Protein AF-A0A438GVJ3-F1 (afdb_monomer)

Sequence (216 aa):
MEVVDWEEGQYSLSCRFKNVEDGAVWVFTGVYGPFTKEAREGLWEELGAVRGIWEEPWCLGGDFNSTLYQRERSRQGRITSNMRRFAHIIEELGLLDNFSGVIQRRLPRPVSDHFPILLEGGGLRRGPSPFRFENMWLKVEGFLDLIRSWWREIEVRGTASYRLAAKTKELKQKLKVWNREVFGHLEDNKRAALQQVELLGMVWKVNEVCPWKRQS

Nearest PDB structures (foldseek):
  5j3s-assembly1_A  TM=4.505E-01  e=1.102E-01  Homo sapiens
  4gyz-assembly2_B  TM=4.183E-01  e=9.177E-02  Mus musculus
  8viz-assembly1_G  TM=5.684E-01  e=2.783E+00  Homo sapiens
  6i4k-assembly1_G  TM=4.866E-01  e=4.011E+00  Mus musculus
  5xyi-assembly1_H  TM=2.927E-01  e=1.260E+00  Trichomonas vaginalis

Structure (mmCIF, N/CA/C/O backbone):
data_AF-A0A438GVJ3-F1
#
_entry.id   AF-A0A438GVJ3-F1
#
loop_
_atom_site.group_PDB
_atom_site.id
_atom_site.type_symbol
_atom_site.label_atom_id
_atom_site.label_alt_id
_atom_site.label_comp_id
_atom_site.label_asym_id
_atom_site.label_entity_id
_atom_site.label_seq_id
_atom_site.pdbx_PDB_ins_code
_atom_site.Cartn_x
_atom_site.Cartn_y
_atom_site.Cartn_z
_atom_site.occupancy
_atom_site.B_iso_or_equiv
_atom_site.auth_seq_id
_atom_site.auth_comp_id
_atom_site.auth_asym_id
_atom_site.auth_atom_id
_atom_site.pdbx_PDB_model_num
ATOM 1 N N . MET A 1 1 ? -12.554 -7.881 -14.524 1.00 72.19 1 MET A N 1
ATOM 2 C CA . MET A 1 1 ? -11.288 -7.404 -15.120 1.00 72.19 1 MET A CA 1
ATOM 3 C C . MET A 1 1 ? -10.785 -8.482 -16.046 1.00 72.19 1 MET A C 1
ATOM 5 O O . MET A 1 1 ? -10.848 -9.647 -15.674 1.00 72.19 1 MET A O 1
ATOM 9 N N . GLU A 1 2 ? -10.313 -8.090 -17.216 1.00 86.75 2 GLU A N 1
ATOM 10 C CA . GLU A 1 2 ? -9.787 -8.984 -18.246 1.00 86.75 2 GLU A CA 1
ATOM 11 C C . GLU A 1 2 ? -8.349 -8.580 -18.561 1.00 86.75 2 GLU A C 1
ATOM 13 O O . GLU A 1 2 ? -8.043 -7.387 -18.609 1.00 86.75 2 GLU A O 1
ATOM 18 N N . VAL A 1 3 ? -7.469 -9.564 -18.744 1.00 90.12 3 VAL A N 1
ATOM 19 C CA . VAL A 1 3 ? -6.112 -9.322 -19.247 1.00 90.12 3 VAL A CA 1
ATOM 20 C C . VAL A 1 3 ? -6.215 -9.144 -20.754 1.00 90.12 3 VAL A C 1
ATOM 22 O O . VAL A 1 3 ? -6.746 -10.010 -21.444 1.00 90.12 3 VAL A O 1
ATOM 25 N N . VAL A 1 4 ? -5.741 -8.006 -21.244 1.00 92.56 4 VAL A N 1
ATOM 26 C CA . VAL A 1 4 ? -5.731 -7.666 -22.670 1.00 92.56 4 VAL A CA 1
ATOM 27 C C . VAL A 1 4 ? -4.406 -8.064 -23.301 1.00 92.56 4 VAL A C 1
ATOM 29 O O . VAL A 1 4 ? -4.389 -8.512 -24.440 1.00 92.56 4 VAL A O 1
ATOM 32 N N . ASP A 1 5 ? -3.315 -7.879 -22.560 1.00 94.38 5 ASP A N 1
ATOM 33 C CA . ASP A 1 5 ? -1.958 -8.101 -23.040 1.00 94.38 5 ASP A CA 1
ATOM 34 C C . ASP A 1 5 ? -0.999 -8.307 -21.860 1.00 94.38 5 ASP A C 1
ATOM 36 O O . ASP A 1 5 ? -1.328 -7.931 -20.724 1.00 94.38 5 ASP A O 1
ATOM 40 N N . TRP A 1 6 ? 0.172 -8.887 -22.110 1.00 95.06 6 TRP A N 1
ATOM 41 C CA . TRP A 1 6 ? 1.214 -9.045 -21.097 1.00 95.06 6 TRP A CA 1
ATOM 42 C C . TRP A 1 6 ? 2.617 -9.074 -21.706 1.00 95.06 6 TRP A C 1
ATOM 44 O O . TRP A 1 6 ? 2.819 -9.535 -22.821 1.00 95.06 6 TRP A O 1
ATOM 54 N N . GLU A 1 7 ? 3.590 -8.630 -20.918 1.00 95.00 7 GLU A N 1
ATOM 55 C CA . GLU A 1 7 ? 5.012 -8.622 -21.250 1.00 95.00 7 GLU A CA 1
ATOM 56 C C . GLU A 1 7 ? 5.785 -9.298 -20.117 1.00 95.00 7 GLU A C 1
ATOM 58 O O . GLU A 1 7 ? 5.636 -8.943 -18.941 1.00 95.00 7 GLU A O 1
ATOM 63 N N . GLU A 1 8 ? 6.597 -10.289 -20.472 1.00 94.56 8 GLU A N 1
ATOM 64 C CA . GLU A 1 8 ? 7.445 -11.032 -19.544 1.00 94.56 8 GLU A CA 1
ATOM 65 C C . GLU A 1 8 ? 8.902 -10.596 -19.725 1.00 94.56 8 GLU A C 1
ATOM 67 O O . GLU A 1 8 ? 9.508 -10.798 -20.777 1.00 94.56 8 GLU A O 1
ATOM 72 N N . GLY A 1 9 ? 9.456 -9.987 -18.681 1.00 90.44 9 GLY A N 1
ATOM 73 C CA . GLY A 1 9 ? 10.873 -9.684 -18.552 1.00 90.44 9 GLY A CA 1
ATOM 74 C C . GLY A 1 9 ? 11.597 -10.727 -17.702 1.00 90.44 9 GLY A C 1
ATOM 75 O O . GLY A 1 9 ? 10.998 -11.621 -17.105 1.00 90.44 9 GLY A O 1
ATOM 76 N N . GLN A 1 10 ? 12.913 -10.585 -17.589 1.00 92.31 10 GLN A N 1
ATOM 77 C CA . GLN A 1 10 ? 13.722 -11.433 -16.720 1.00 92.31 10 GLN A CA 1
ATOM 78 C C . GLN A 1 10 ? 13.440 -11.161 -15.232 1.00 92.31 10 GLN A C 1
ATOM 80 O O . GLN A 1 10 ? 13.568 -12.070 -14.405 1.00 92.31 10 GLN A O 1
ATOM 85 N N . TYR A 1 11 ? 13.070 -9.925 -14.880 1.00 89.94 11 TYR A N 1
ATOM 86 C CA . TYR A 1 11 ? 12.847 -9.494 -13.493 1.00 89.94 11 TYR A CA 1
ATOM 87 C C . TYR A 1 11 ? 11.440 -8.950 -13.236 1.00 89.94 11 TYR A C 1
ATOM 89 O O . TYR A 1 11 ? 11.115 -8.586 -12.099 1.00 89.94 11 TYR A O 1
ATOM 97 N N . SER A 1 12 ? 10.608 -8.866 -14.270 1.00 92.38 12 SER A N 1
ATOM 98 C CA . SER A 1 12 ? 9.288 -8.257 -14.190 1.00 92.38 12 SER A CA 1
ATOM 99 C C . SER A 1 12 ? 8.252 -9.015 -15.016 1.00 92.38 12 SER A C 1
ATOM 101 O O . SER A 1 12 ? 8.555 -9.578 -16.060 1.00 92.38 12 SER A O 1
ATOM 103 N N . LEU A 1 13 ? 7.007 -9.024 -14.542 1.00 94.12 13 LEU A N 1
ATOM 104 C CA . LEU A 1 13 ? 5.847 -9.462 -15.315 1.00 94.12 13 LEU A CA 1
ATOM 105 C C . LEU A 1 13 ? 4.852 -8.311 -15.347 1.00 94.12 13 LEU A C 1
ATOM 107 O O . LEU A 1 13 ? 4.369 -7.874 -14.297 1.00 94.12 13 LEU A O 1
ATOM 111 N N . SER A 1 14 ? 4.552 -7.824 -16.543 1.00 94.50 14 SER A N 1
ATOM 112 C CA . SER A 1 14 ? 3.655 -6.694 -16.743 1.00 94.50 14 SER A CA 1
ATOM 113 C C . SER A 1 14 ? 2.394 -7.150 -17.449 1.00 94.50 14 SER A C 1
ATOM 115 O O . SER A 1 14 ? 2.461 -7.827 -18.464 1.00 94.50 14 SER A O 1
ATOM 117 N N . CYS A 1 15 ? 1.238 -6.770 -16.922 1.00 95.25 15 CYS A N 1
ATOM 118 C CA . CYS A 1 15 ? -0.058 -7.145 -17.466 1.00 95.25 15 CYS A CA 1
ATOM 119 C C . CYS A 1 15 ? -0.905 -5.892 -17.680 1.00 95.25 15 CYS A C 1
ATOM 121 O O . CYS A 1 15 ? -1.044 -5.055 -16.781 1.00 95.25 15 CYS A O 1
ATOM 123 N N . ARG A 1 16 ? -1.514 -5.793 -18.860 1.00 94.81 16 ARG A N 1
ATOM 124 C CA . ARG A 1 16 ? -2.473 -4.749 -19.216 1.00 94.81 16 ARG A CA 1
ATOM 125 C C . ARG A 1 16 ? -3.883 -5.269 -18.986 1.00 94.81 16 ARG A C 1
ATOM 127 O O . ARG A 1 16 ? -4.292 -6.273 -19.566 1.00 94.81 16 ARG A O 1
ATOM 134 N N . PHE A 1 17 ? -4.639 -4.575 -18.148 1.00 92.44 17 PHE A N 1
ATOM 135 C CA . PHE A 1 17 ? -5.986 -4.964 -17.756 1.00 92.44 17 PHE A CA 1
ATOM 136 C C . PHE A 1 17 ? -7.013 -4.005 -18.319 1.00 92.44 17 PHE A C 1
ATOM 138 O O . PHE A 1 17 ? -6.810 -2.794 -18.306 1.00 92.44 17 PHE A O 1
ATOM 145 N N . LYS A 1 18 ? -8.162 -4.548 -18.711 1.00 93.38 18 LYS A N 1
ATOM 146 C CA . LYS A 1 18 ? -9.375 -3.786 -18.987 1.00 93.38 18 LYS A CA 1
ATOM 147 C C . LYS A 1 18 ? -10.443 -4.134 -17.961 1.00 93.38 18 LYS A C 1
ATOM 149 O O . LYS A 1 18 ? -10.750 -5.303 -17.707 1.00 93.38 18 LYS A O 1
ATOM 154 N N . ASN A 1 19 ? -11.002 -3.118 -17.325 1.00 88.38 19 ASN A N 1
ATOM 155 C CA . ASN A 1 19 ? -12.162 -3.283 -16.471 1.00 88.38 19 ASN A CA 1
ATOM 156 C C . ASN A 1 19 ? -13.411 -3.484 -17.345 1.00 88.38 19 ASN A C 1
ATOM 158 O O . ASN A 1 19 ? -13.617 -2.791 -18.336 1.00 88.38 19 ASN A O 1
ATOM 162 N N . VAL A 1 20 ? -14.219 -4.478 -16.985 1.00 86.06 20 VAL A N 1
ATOM 163 C CA . VAL A 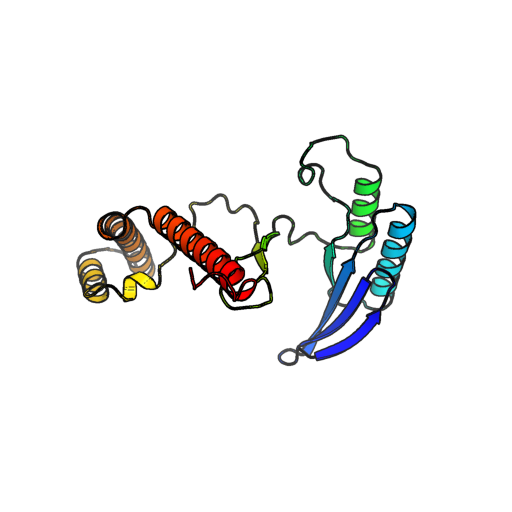1 20 ? -15.399 -4.893 -17.753 1.00 86.06 20 VAL A CA 1
ATOM 164 C C . VAL A 1 20 ? -16.580 -3.954 -17.489 1.00 86.06 20 VAL A C 1
ATOM 166 O O . VAL A 1 20 ? -17.433 -3.794 -18.353 1.00 86.06 20 VAL A O 1
ATOM 169 N N . GLU A 1 21 ? -16.619 -3.308 -16.319 1.00 83.00 21 GLU A N 1
ATOM 170 C CA . GLU A 1 21 ? -17.746 -2.463 -15.904 1.00 83.00 21 GLU A CA 1
ATOM 171 C C . GLU A 1 21 ? -17.697 -1.056 -16.512 1.00 83.00 21 GLU A C 1
ATOM 173 O O . GLU A 1 21 ? -18.711 -0.557 -16.991 1.00 83.00 21 GLU A O 1
ATOM 178 N N . ASP A 1 22 ? -16.525 -0.416 -16.507 1.00 89.56 22 ASP A N 1
ATOM 179 C CA . ASP A 1 22 ? -16.334 0.971 -16.959 1.00 89.56 22 ASP A CA 1
ATOM 180 C C . ASP A 1 22 ? -15.428 1.092 -18.199 1.00 89.56 22 ASP A C 1
ATOM 182 O O . ASP A 1 22 ? -15.259 2.182 -18.745 1.00 89.56 22 ASP A O 1
ATOM 186 N N . GLY A 1 23 ? -14.851 -0.020 -18.669 1.00 89.00 23 GLY A N 1
ATOM 187 C CA . GLY A 1 23 ? -13.940 -0.046 -19.811 1.00 89.00 23 GLY A CA 1
ATOM 188 C C . GLY A 1 23 ? -12.546 0.523 -19.533 1.00 89.00 23 GLY A C 1
ATOM 189 O O . GLY A 1 23 ? -11.750 0.594 -20.472 1.00 89.00 23 GLY A O 1
ATOM 190 N N . ALA A 1 24 ? -12.234 0.922 -18.294 1.00 90.56 24 ALA A N 1
ATOM 191 C CA . ALA A 1 24 ? -10.958 1.538 -17.943 1.00 90.56 24 ALA A CA 1
ATOM 192 C C . ALA A 1 24 ? -9.790 0.567 -18.161 1.00 90.56 24 ALA A C 1
ATOM 194 O O . ALA A 1 24 ? -9.853 -0.597 -17.756 1.00 90.56 24 ALA A O 1
ATOM 195 N N . VAL A 1 25 ? -8.713 1.058 -18.777 1.00 93.00 25 VAL A N 1
ATOM 196 C CA . VAL A 1 25 ? -7.498 0.278 -19.038 1.00 93.00 25 VAL A CA 1
ATOM 197 C C . VAL A 1 25 ? -6.368 0.791 -18.158 1.00 93.00 25 VAL A C 1
ATOM 199 O O . VAL A 1 25 ? -6.178 1.999 -18.025 1.00 93.00 25 VAL A O 1
ATOM 202 N N . TRP A 1 26 ? -5.643 -0.129 -17.535 1.00 93.12 26 TRP A N 1
ATOM 203 C CA . TRP A 1 26 ? -4.514 0.175 -16.663 1.00 93.12 26 TRP A CA 1
ATOM 204 C C . TRP A 1 26 ? -3.501 -0.967 -16.701 1.00 93.12 26 TRP A C 1
ATOM 206 O O . TRP A 1 26 ? -3.830 -2.098 -17.065 1.00 93.12 26 TRP A O 1
ATOM 216 N N . VAL A 1 27 ? -2.262 -0.671 -16.332 1.00 93.75 27 VAL A N 1
ATOM 217 C CA . VAL A 1 27 ? -1.156 -1.631 -16.339 1.00 93.75 27 VAL A CA 1
ATOM 218 C C . VAL A 1 27 ? -0.728 -1.919 -14.906 1.00 93.75 27 VAL A C 1
ATOM 220 O O . VAL A 1 27 ? -0.593 -1.004 -14.090 1.00 93.75 27 VAL A O 1
ATOM 223 N N . PHE A 1 28 ? -0.468 -3.190 -14.611 1.00 93.00 28 PHE A N 1
ATOM 224 C CA . PHE A 1 28 ? 0.239 -3.606 -13.405 1.00 93.00 28 PHE A CA 1
ATOM 225 C C . PHE A 1 28 ? 1.553 -4.279 -13.776 1.00 93.00 28 PHE A C 1
ATOM 227 O O . PHE A 1 28 ? 1.549 -5.194 -14.596 1.00 93.00 28 PHE A O 1
ATOM 234 N N . THR A 1 29 ? 2.641 -3.901 -13.112 1.00 92.94 29 THR A N 1
ATOM 235 C CA . THR A 1 29 ? 3.920 -4.610 -13.214 1.00 92.94 29 THR A CA 1
ATOM 236 C C . THR A 1 29 ? 4.319 -5.179 -11.864 1.00 92.94 29 THR A C 1
ATOM 238 O O . THR A 1 29 ? 4.565 -4.442 -10.905 1.00 92.94 29 THR A O 1
ATOM 241 N N . GLY A 1 30 ? 4.399 -6.508 -11.810 1.00 89.75 30 GLY A N 1
ATOM 242 C CA . GLY A 1 30 ? 4.994 -7.255 -10.713 1.00 89.75 30 GLY A CA 1
ATOM 243 C C . GLY A 1 30 ? 6.512 -7.300 -10.866 1.00 89.75 30 GLY A C 1
ATOM 244 O O . GLY A 1 30 ? 6.999 -7.764 -11.892 1.00 89.75 30 GLY A O 1
ATOM 245 N N . VAL A 1 31 ? 7.256 -6.843 -9.860 1.00 91.06 31 VAL A N 1
ATOM 246 C CA . VAL A 1 31 ? 8.727 -6.788 -9.881 1.00 91.06 31 VAL A CA 1
ATOM 247 C C . VAL A 1 31 ? 9.337 -7.779 -8.891 1.00 91.06 31 VAL A C 1
ATOM 249 O O . VAL A 1 31 ? 8.938 -7.840 -7.724 1.00 91.06 31 VAL A O 1
ATOM 252 N N . TYR A 1 32 ? 10.359 -8.506 -9.342 1.00 86.56 32 TYR A N 1
ATOM 253 C CA . TYR A 1 32 ? 11.264 -9.283 -8.501 1.00 86.56 32 TYR A CA 1
ATOM 254 C C . TYR A 1 32 ? 12.711 -8.835 -8.740 1.00 86.56 32 TYR A C 1
ATOM 256 O O . TYR A 1 32 ? 13.454 -9.363 -9.567 1.00 86.56 32 TYR A O 1
ATOM 264 N N . GLY A 1 33 ? 13.096 -7.793 -8.016 1.00 85.81 33 GLY A N 1
ATOM 265 C CA . GLY A 1 33 ? 14.348 -7.082 -8.172 1.00 85.81 33 GLY A CA 1
ATOM 266 C C . GLY A 1 33 ? 15.560 -7.922 -7.773 1.00 85.81 33 GLY A C 1
ATOM 267 O O . GLY A 1 33 ? 15.568 -8.537 -6.706 1.00 85.81 33 GLY A O 1
ATOM 268 N N . PRO A 1 34 ? 16.627 -7.936 -8.585 1.00 82.19 34 PRO A N 1
ATOM 269 C CA . PRO A 1 34 ? 17.817 -8.721 -8.293 1.00 82.19 34 PRO A CA 1
ATOM 270 C C . PRO A 1 34 ? 18.712 -8.064 -7.229 1.00 82.19 34 PRO A C 1
ATOM 272 O O . PRO A 1 34 ? 18.733 -6.847 -7.030 1.00 82.19 34 PRO A O 1
ATOM 275 N N . PHE A 1 35 ? 19.516 -8.878 -6.542 1.00 77.00 35 PHE A N 1
ATOM 276 C CA . PHE A 1 35 ? 20.373 -8.403 -5.448 1.00 77.00 35 PHE A CA 1
ATOM 277 C C . PHE A 1 35 ? 21.593 -7.599 -5.930 1.00 77.00 35 PHE A C 1
ATOM 279 O O . PHE A 1 35 ? 22.033 -6.659 -5.255 1.00 77.00 35 PHE A O 1
ATOM 286 N N . THR A 1 36 ? 22.155 -7.934 -7.093 1.00 79.50 36 THR A N 1
ATOM 287 C CA . THR A 1 36 ? 23.355 -7.274 -7.633 1.00 79.50 36 THR A CA 1
ATOM 288 C C . THR A 1 36 ? 23.006 -5.961 -8.328 1.00 79.50 36 THR A C 1
ATOM 290 O O . THR A 1 36 ? 21.871 -5.743 -8.751 1.00 79.50 36 THR A O 1
ATOM 293 N N . LYS A 1 37 ? 23.969 -5.037 -8.392 1.00 78.75 37 LYS A N 1
ATOM 294 C CA . LYS A 1 37 ? 23.750 -3.722 -9.009 1.00 78.75 37 LYS A CA 1
ATOM 295 C C . LYS A 1 37 ? 23.622 -3.860 -10.525 1.00 78.75 37 LYS A C 1
ATOM 297 O O . LYS A 1 37 ? 22.768 -3.224 -11.123 1.00 78.75 37 LYS A O 1
ATOM 302 N N . GLU A 1 38 ? 24.459 -4.702 -11.112 1.00 83.19 38 GLU A N 1
ATOM 303 C CA . GLU A 1 38 ? 24.560 -4.923 -12.551 1.00 83.19 38 GLU A CA 1
ATOM 304 C C . GLU A 1 38 ? 23.253 -5.508 -13.096 1.00 83.19 38 GLU A C 1
ATOM 306 O O . GLU A 1 38 ? 22.717 -5.007 -14.074 1.00 83.19 38 GLU A O 1
ATOM 311 N N . ALA A 1 39 ? 22.679 -6.496 -12.402 1.00 83.38 39 ALA A N 1
ATOM 312 C CA . ALA A 1 39 ? 21.389 -7.072 -12.776 1.00 83.38 39 ALA A CA 1
ATOM 313 C C . ALA A 1 39 ? 20.222 -6.086 -12.588 1.00 83.38 39 ALA A C 1
ATOM 315 O O . ALA A 1 39 ? 19.239 -6.150 -13.320 1.00 83.38 39 ALA A O 1
ATOM 316 N N . ARG A 1 40 ? 20.323 -5.155 -11.626 1.00 87.81 40 ARG A N 1
ATOM 317 C CA . ARG A 1 40 ? 19.287 -4.136 -11.390 1.00 87.81 40 ARG A CA 1
ATOM 318 C C . ARG A 1 40 ? 19.166 -3.134 -12.529 1.00 87.81 40 ARG A C 1
ATOM 320 O O . ARG A 1 40 ? 18.064 -2.663 -12.761 1.00 87.81 40 ARG A O 1
ATOM 327 N N . GLU A 1 41 ? 20.250 -2.827 -13.240 1.00 89.81 41 GLU A N 1
ATOM 328 C CA . GLU A 1 41 ? 20.140 -1.977 -14.433 1.00 89.81 41 GLU A CA 1
ATOM 329 C C . GLU A 1 41 ? 19.284 -2.653 -15.516 1.00 89.81 41 GLU A C 1
ATOM 331 O O . GLU A 1 41 ? 18.455 -1.979 -16.114 1.00 89.81 41 GLU A O 1
ATOM 336 N N . GLY A 1 42 ? 19.364 -3.984 -15.658 1.00 89.75 42 GLY A N 1
ATOM 337 C CA . GLY A 1 42 ? 18.465 -4.741 -16.539 1.00 89.75 42 GLY A CA 1
ATOM 338 C C . GLY A 1 42 ? 16.989 -4.618 -16.142 1.00 89.75 42 GLY A C 1
ATOM 339 O O . GLY A 1 42 ? 16.142 -4.389 -16.997 1.00 89.75 42 GLY A O 1
ATOM 340 N N . LEU A 1 43 ? 16.669 -4.664 -14.841 1.00 91.06 43 LEU A N 1
ATOM 341 C CA . LEU A 1 43 ? 15.307 -4.376 -14.367 1.00 91.06 43 LEU A CA 1
ATOM 342 C C . LEU A 1 43 ? 14.857 -2.954 -14.753 1.00 91.06 43 LEU A C 1
ATOM 344 O O . LEU A 1 43 ? 13.708 -2.758 -15.136 1.00 91.06 43 LEU A O 1
ATOM 348 N N . TRP A 1 44 ? 15.724 -1.947 -14.632 1.00 91.56 44 TRP A N 1
ATOM 349 C CA . TRP A 1 44 ? 15.359 -0.568 -14.981 1.00 91.56 44 TRP A CA 1
ATOM 350 C C . TRP A 1 44 ? 15.103 -0.394 -16.477 1.00 91.56 44 TRP A C 1
ATOM 352 O O . TRP A 1 44 ? 14.163 0.307 -16.847 1.00 91.56 44 TRP A O 1
ATOM 362 N N . GLU A 1 45 ? 15.886 -1.066 -17.318 1.00 92.25 45 GLU A N 1
ATOM 363 C CA . GLU A 1 45 ? 15.666 -1.116 -18.765 1.00 92.25 45 GLU A CA 1
ATOM 364 C C . GLU A 1 45 ? 14.328 -1.789 -19.110 1.00 92.25 45 GLU A C 1
ATOM 366 O O . GLU A 1 45 ? 13.572 -1.242 -19.912 1.00 92.25 45 GLU A O 1
ATOM 371 N N . GLU A 1 46 ? 13.981 -2.905 -18.454 1.00 93.25 46 GLU A N 1
ATOM 372 C CA . GLU A 1 46 ? 12.674 -3.567 -18.616 1.00 93.25 46 GLU A CA 1
ATOM 373 C C . GLU A 1 46 ? 11.511 -2.630 -18.267 1.00 93.25 46 GLU A C 1
ATOM 375 O O . GLU A 1 46 ? 10.559 -2.498 -19.037 1.00 93.25 46 GLU A O 1
ATOM 380 N N . LEU A 1 47 ? 11.591 -1.934 -17.129 1.00 92.81 47 LEU A N 1
ATOM 381 C CA . LEU A 1 47 ? 10.552 -0.987 -16.716 1.00 92.81 47 LEU A CA 1
ATOM 382 C C . LEU A 1 47 ? 10.432 0.191 -17.694 1.00 92.81 47 LEU A C 1
ATOM 384 O O . LEU A 1 47 ? 9.320 0.614 -18.015 1.00 92.81 47 LEU A O 1
ATOM 388 N N . GLY A 1 48 ? 11.558 0.702 -18.197 1.00 92.06 48 GLY A N 1
ATOM 389 C CA . GLY A 1 48 ? 11.573 1.732 -19.235 1.00 92.06 48 GLY A CA 1
ATOM 390 C C . GLY A 1 48 ? 10.921 1.261 -20.535 1.00 92.06 48 GLY A C 1
ATOM 391 O O . GLY A 1 48 ? 10.126 1.997 -21.121 1.00 92.06 48 GLY A O 1
ATOM 392 N N . ALA A 1 49 ? 11.189 0.020 -20.952 1.00 93.38 49 ALA A N 1
ATOM 393 C CA . ALA A 1 49 ? 10.570 -0.579 -22.129 1.00 93.38 49 ALA A CA 1
ATOM 394 C C . ALA A 1 49 ? 9.049 -0.695 -21.968 1.00 93.38 49 ALA A C 1
ATOM 396 O O . ALA A 1 49 ? 8.313 -0.217 -22.827 1.00 93.38 49 ALA A O 1
ATOM 397 N N . VAL A 1 50 ? 8.566 -1.225 -20.837 1.00 92.50 50 VAL A N 1
ATOM 398 C CA . VAL A 1 50 ? 7.124 -1.326 -20.539 1.00 92.50 50 VAL A CA 1
ATOM 399 C C . VAL A 1 50 ? 6.455 0.048 -20.579 1.00 92.50 50 VAL A C 1
ATOM 401 O O . VAL A 1 50 ? 5.388 0.195 -21.176 1.00 92.50 50 VAL A O 1
ATOM 404 N N . ARG A 1 51 ? 7.097 1.077 -20.009 1.00 91.31 51 ARG A N 1
ATOM 405 C CA . ARG A 1 51 ? 6.575 2.450 -20.064 1.00 91.31 51 ARG A CA 1
ATOM 406 C C . ARG A 1 51 ? 6.528 3.012 -21.486 1.00 91.31 51 ARG A C 1
ATOM 408 O O . ARG A 1 51 ? 5.653 3.820 -21.778 1.00 91.31 51 ARG A O 1
ATOM 415 N N . GLY A 1 52 ? 7.454 2.602 -22.350 1.00 90.69 52 GLY A N 1
ATOM 416 C CA . GLY A 1 52 ? 7.456 2.956 -23.769 1.00 90.69 52 GLY A CA 1
ATOM 417 C C . GLY A 1 52 ? 6.405 2.211 -24.600 1.00 90.69 52 GLY A C 1
ATOM 418 O O . GLY A 1 52 ? 5.983 2.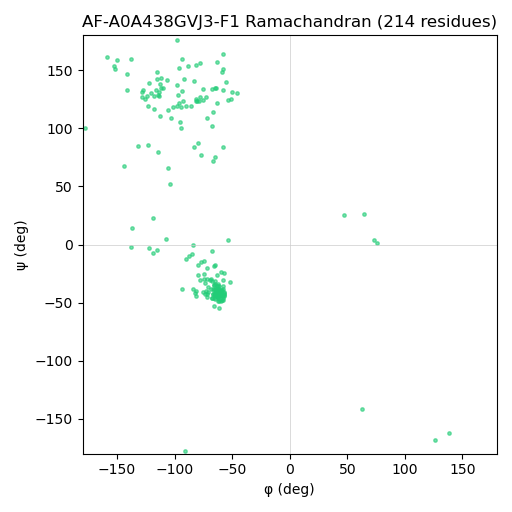729 -25.630 1.00 90.69 52 GLY A O 1
ATOM 419 N N . ILE A 1 53 ? 5.975 1.021 -24.167 1.00 92.50 53 ILE A N 1
ATOM 420 C CA . ILE A 1 53 ? 4.954 0.210 -24.853 1.00 92.50 53 ILE A CA 1
ATOM 421 C C . ILE A 1 53 ? 3.539 0.680 -24.482 1.00 92.50 53 ILE A C 1
ATOM 423 O O . ILE A 1 53 ? 2.668 0.761 -25.352 1.00 92.50 53 ILE A O 1
ATOM 427 N N . TRP A 1 54 ? 3.298 0.995 -23.205 1.00 93.25 54 TRP A N 1
ATOM 428 C CA . TRP A 1 54 ? 1.971 1.349 -22.695 1.00 93.25 54 TRP A CA 1
ATOM 429 C C . TRP A 1 54 ? 1.958 2.702 -21.977 1.00 93.25 54 TRP A C 1
ATOM 431 O O . TRP A 1 54 ? 2.673 2.937 -20.997 1.00 93.25 54 TRP A O 1
ATOM 441 N N . GLU A 1 55 ? 1.072 3.589 -22.433 1.00 89.94 55 GLU A N 1
ATOM 442 C CA . GLU A 1 55 ? 0.922 4.946 -21.896 1.00 89.94 55 GLU A CA 1
ATOM 443 C C . GLU A 1 55 ? -0.102 5.038 -20.751 1.00 89.94 55 GLU A C 1
ATOM 445 O O . GLU A 1 55 ? -0.121 6.038 -20.025 1.00 89.94 55 GLU A O 1
ATOM 450 N N . GLU A 1 56 ? -0.913 3.995 -20.545 1.00 91.81 56 GLU A N 1
ATOM 451 C CA . GLU A 1 56 ? -1.992 3.922 -19.554 1.00 91.81 56 GLU A CA 1
ATOM 452 C C . GLU A 1 56 ? -1.538 4.150 -18.101 1.00 91.81 56 GLU A C 1
ATOM 454 O O . GLU A 1 56 ? -0.347 4.039 -17.786 1.00 91.81 56 GLU A O 1
ATOM 459 N N . PRO A 1 57 ? -2.485 4.434 -17.175 1.00 91.00 57 PRO A N 1
ATOM 460 C CA . PRO A 1 57 ? -2.195 4.459 -15.747 1.00 91.00 57 PRO A CA 1
ATOM 461 C C . PRO A 1 57 ? -1.481 3.182 -15.305 1.00 91.00 57 PRO A C 1
ATOM 463 O O . PRO A 1 57 ? -1.974 2.073 -15.523 1.00 91.00 57 PRO A O 1
ATOM 466 N N . TRP A 1 58 ? -0.324 3.352 -14.670 1.00 90.19 58 TRP A N 1
ATOM 467 C CA . TRP A 1 58 ? 0.592 2.261 -14.372 1.00 90.19 58 TRP A CA 1
ATOM 468 C C . TRP A 1 58 ? 0.839 2.135 -12.873 1.00 90.19 58 TRP A C 1
ATOM 470 O O . TRP A 1 58 ? 1.142 3.110 -12.184 1.00 90.19 58 TRP A O 1
ATOM 480 N N . CYS A 1 59 ? 0.697 0.916 -12.362 1.00 89.69 59 CYS A N 1
ATOM 481 C CA . CYS A 1 59 ? 1.004 0.567 -10.986 1.00 89.69 59 CYS A CA 1
ATOM 482 C C . CYS A 1 59 ? 2.129 -0.467 -10.961 1.00 89.69 59 CYS A C 1
ATOM 484 O O . CYS A 1 59 ? 2.025 -1.514 -11.597 1.00 89.69 59 CYS A O 1
ATOM 486 N N . LEU A 1 60 ? 3.184 -0.198 -10.191 1.00 87.19 60 LEU A N 1
ATOM 487 C CA . LEU A 1 60 ? 4.236 -1.173 -9.930 1.00 87.19 60 LEU A CA 1
ATOM 488 C C . LEU A 1 60 ? 4.127 -1.690 -8.499 1.00 87.19 60 LEU A C 1
ATOM 490 O O . LEU A 1 60 ? 3.870 -0.925 -7.567 1.00 87.19 60 LEU A O 1
ATOM 494 N N . GLY A 1 61 ? 4.374 -2.981 -8.319 1.00 85.25 61 GLY A N 1
ATOM 495 C CA . GLY A 1 61 ? 4.419 -3.610 -7.006 1.00 85.25 61 GLY A CA 1
ATOM 496 C C . GLY A 1 61 ? 5.334 -4.825 -6.999 1.00 85.25 61 GLY A C 1
ATOM 497 O O . GLY A 1 61 ? 5.546 -5.460 -8.025 1.00 85.25 61 GLY A O 1
ATOM 498 N N . GLY A 1 62 ? 5.883 -5.162 -5.836 1.00 83.94 62 GLY A N 1
ATOM 499 C CA . GLY A 1 62 ? 6.788 -6.298 -5.684 1.00 83.94 62 GLY A CA 1
ATOM 500 C C . GLY A 1 62 ? 7.969 -5.981 -4.780 1.00 83.94 62 GLY A C 1
ATOM 501 O O . GLY A 1 62 ? 7.932 -5.021 -4.007 1.00 83.94 62 GLY A O 1
ATOM 502 N N . ASP A 1 63 ? 9.009 -6.801 -4.871 1.00 82.19 63 ASP A N 1
ATOM 503 C CA . ASP A 1 63 ? 10.245 -6.619 -4.115 1.00 8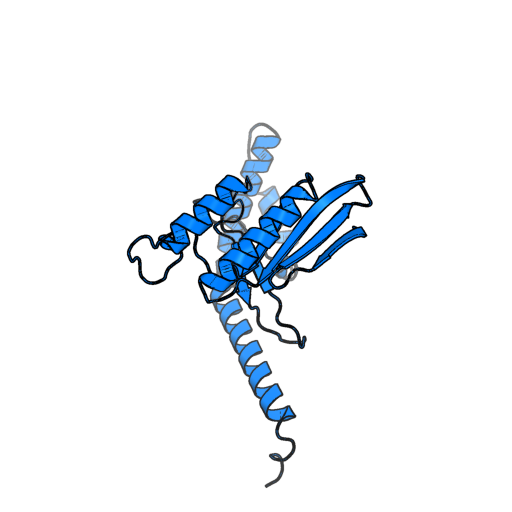2.19 63 ASP A CA 1
ATOM 504 C C . ASP A 1 63 ? 11.315 -6.047 -5.039 1.00 82.19 63 ASP A C 1
ATOM 506 O O . ASP A 1 63 ? 11.806 -6.741 -5.913 1.00 82.19 63 ASP A O 1
ATOM 510 N N . PHE A 1 64 ? 11.692 -4.784 -4.862 1.00 82.69 64 PHE A N 1
ATOM 511 C CA . PHE A 1 64 ? 12.714 -4.135 -5.691 1.00 82.69 64 PHE A CA 1
ATOM 512 C C . PHE A 1 64 ? 14.146 -4.399 -5.205 1.00 82.69 64 PHE A C 1
ATOM 514 O O . PHE A 1 64 ? 15.104 -3.958 -5.851 1.00 82.69 64 PHE A O 1
ATOM 521 N N . ASN A 1 65 ? 14.319 -5.021 -4.029 1.00 81.56 65 ASN A N 1
ATOM 522 C CA . ASN A 1 65 ? 15.604 -5.118 -3.324 1.00 81.56 65 ASN A CA 1
ATOM 523 C C . ASN A 1 65 ? 16.364 -3.773 -3.224 1.00 81.56 65 ASN A C 1
ATOM 525 O O . ASN A 1 65 ? 17.592 -3.712 -3.104 1.00 81.56 65 ASN A O 1
ATOM 529 N N . SER A 1 66 ? 15.619 -2.665 -3.275 1.00 77.00 66 SER A N 1
ATOM 530 C CA . SER A 1 66 ? 16.111 -1.289 -3.259 1.00 77.00 66 SER A CA 1
ATOM 531 C C . SER A 1 66 ? 15.182 -0.428 -2.415 1.00 77.00 66 SER A C 1
ATOM 533 O O . SER A 1 66 ? 13.968 -0.490 -2.551 1.00 77.00 66 SER A O 1
ATOM 535 N N . THR A 1 67 ? 15.760 0.377 -1.529 1.00 74.94 67 THR A N 1
ATOM 536 C CA . THR A 1 67 ? 15.019 1.293 -0.649 1.00 74.94 67 THR A CA 1
ATOM 537 C C . THR A 1 67 ? 15.027 2.698 -1.243 1.00 74.94 67 THR A C 1
ATOM 539 O O . THR A 1 67 ? 16.095 3.148 -1.671 1.00 74.94 67 THR A O 1
ATOM 542 N N . LEU A 1 68 ? 13.901 3.409 -1.218 1.00 70.00 68 LEU A N 1
ATOM 543 C CA . LEU A 1 68 ? 13.815 4.819 -1.628 1.00 70.00 68 LEU A CA 1
ATOM 544 C C . LEU A 1 68 ? 14.264 5.746 -0.506 1.00 70.00 68 LEU A C 1
ATOM 546 O O . LEU A 1 68 ? 14.991 6.716 -0.734 1.00 70.00 68 LEU A O 1
ATOM 550 N N . TYR A 1 69 ? 13.889 5.428 0.732 1.00 66.19 69 TYR A N 1
ATOM 551 C CA . TYR A 1 69 ? 14.113 6.323 1.858 1.00 66.19 69 TYR A CA 1
ATOM 552 C C . TYR A 1 69 ? 15.085 5.737 2.874 1.00 66.19 69 TYR A C 1
ATOM 554 O O . TYR A 1 69 ? 15.051 4.562 3.225 1.00 66.19 69 TYR A O 1
ATOM 562 N N . GLN A 1 70 ? 15.926 6.597 3.450 1.00 59.62 70 GLN A N 1
ATOM 563 C CA . GLN A 1 70 ? 16.868 6.195 4.502 1.00 59.62 70 GLN A CA 1
ATOM 564 C C . GLN A 1 70 ? 16.151 5.578 5.715 1.00 59.62 70 GLN A C 1
ATOM 566 O O . GLN A 1 70 ? 16.693 4.687 6.365 1.00 59.62 70 GLN A O 1
ATOM 571 N N . ARG A 1 71 ? 14.915 6.026 5.983 1.00 60.31 71 ARG A N 1
ATOM 572 C CA . ARG A 1 71 ? 14.048 5.540 7.068 1.00 60.31 71 ARG A CA 1
ATOM 573 C C . ARG A 1 71 ? 13.594 4.085 6.910 1.00 60.31 71 ARG A C 1
ATOM 575 O O . ARG A 1 71 ? 13.170 3.498 7.895 1.00 60.31 71 ARG A O 1
ATOM 582 N N . GLU A 1 72 ? 13.680 3.513 5.709 1.00 61.94 72 GLU A N 1
ATOM 583 C CA . GLU A 1 72 ? 13.299 2.116 5.440 1.00 61.94 72 GLU A CA 1
ATOM 584 C C . GLU A 1 72 ? 14.363 1.126 5.928 1.00 61.94 72 GLU A C 1
ATOM 586 O O . GLU A 1 72 ? 14.101 -0.066 6.063 1.00 61.94 72 GLU A O 1
ATOM 591 N N . ARG A 1 73 ? 15.578 1.604 6.229 1.00 61.00 73 ARG A N 1
ATOM 592 C CA . ARG A 1 73 ? 16.677 0.758 6.700 1.00 61.00 73 ARG A CA 1
ATOM 593 C C . ARG A 1 73 ? 16.713 0.726 8.226 1.00 61.00 73 ARG A C 1
ATOM 595 O O . ARG A 1 73 ? 16.756 1.767 8.876 1.00 61.00 73 ARG A O 1
ATOM 602 N N . SER A 1 74 ? 16.825 -0.474 8.802 1.00 56.81 74 SER A N 1
ATOM 603 C CA . SER A 1 74 ? 16.912 -0.696 10.260 1.00 56.81 74 SER A CA 1
ATOM 604 C C . SER A 1 74 ? 18.114 -0.005 10.915 1.00 56.81 74 SER A C 1
ATOM 606 O O . SER A 1 74 ? 18.103 0.278 12.108 1.00 56.81 74 SER A O 1
ATOM 608 N N . ARG A 1 75 ? 19.163 0.277 10.133 1.00 56.94 75 ARG A N 1
ATOM 609 C CA . ARG A 1 75 ? 20.296 1.119 10.526 1.00 56.94 75 ARG A CA 1
ATOM 610 C C . ARG A 1 75 ? 20.228 2.380 9.676 1.00 56.94 75 ARG A C 1
ATOM 612 O O . ARG A 1 75 ? 20.459 2.296 8.469 1.00 56.94 75 ARG A O 1
ATOM 619 N N . GLN A 1 76 ? 19.912 3.522 10.286 1.00 56.31 76 GLN A N 1
ATOM 620 C CA . GLN A 1 76 ? 19.891 4.835 9.629 1.00 56.31 76 GLN A CA 1
ATOM 621 C C . GLN A 1 76 ? 21.320 5.253 9.213 1.00 56.31 76 GLN A C 1
ATOM 623 O O . GLN A 1 76 ? 21.955 6.096 9.835 1.00 56.31 76 GLN A O 1
ATOM 628 N N . GLY A 1 77 ? 21.867 4.600 8.184 1.00 61.06 77 GLY A N 1
ATOM 629 C CA . GLY A 1 77 ? 23.189 4.861 7.603 1.00 61.06 77 GLY A CA 1
ATOM 630 C C . GLY A 1 77 ? 23.138 5.878 6.458 1.00 61.06 77 GLY A C 1
ATOM 631 O O . GLY A 1 77 ? 22.072 6.389 6.140 1.00 61.06 77 GLY A O 1
ATOM 632 N N . ARG A 1 78 ? 24.276 6.175 5.812 1.00 68.12 78 ARG A N 1
ATOM 633 C CA . ARG A 1 78 ? 24.356 7.155 4.703 1.00 68.12 78 ARG A CA 1
ATOM 634 C C . ARG A 1 78 ? 23.438 6.792 3.526 1.00 68.12 78 ARG A C 1
ATOM 636 O O . ARG A 1 78 ? 23.271 5.616 3.199 1.00 68.12 78 ARG A O 1
ATOM 643 N N . ILE A 1 79 ? 22.933 7.824 2.842 1.00 69.88 79 ILE A N 1
ATOM 644 C CA . ILE A 1 79 ? 22.295 7.705 1.522 1.00 69.88 79 ILE A CA 1
ATOM 645 C C . ILE A 1 79 ? 23.265 6.987 0.578 1.00 69.88 79 ILE A C 1
ATOM 647 O O . ILE A 1 79 ? 24.409 7.419 0.411 1.00 69.88 79 ILE A O 1
ATOM 651 N N . THR A 1 80 ? 22.811 5.886 -0.018 1.00 75.38 80 THR A N 1
ATOM 652 C CA . THR A 1 80 ? 23.624 5.066 -0.927 1.00 75.38 80 THR A CA 1
ATOM 653 C C . THR A 1 80 ? 23.418 5.486 -2.381 1.00 75.38 80 THR A C 1
ATOM 655 O O . THR A 1 80 ? 22.404 6.094 -2.725 1.00 75.38 80 THR A O 1
ATOM 658 N N . SER A 1 81 ? 24.367 5.145 -3.256 1.00 78.81 81 SER A N 1
ATOM 659 C CA . SER A 1 81 ? 24.220 5.339 -4.705 1.00 78.81 81 SER A CA 1
ATOM 660 C C . SER A 1 81 ? 22.994 4.612 -5.264 1.00 78.81 81 SER A C 1
ATOM 662 O O . SER A 1 81 ? 22.313 5.165 -6.118 1.00 78.81 81 SER A O 1
ATOM 664 N N . ASN A 1 82 ? 22.665 3.430 -4.728 1.00 77.75 82 ASN A N 1
ATOM 665 C CA . ASN A 1 82 ? 21.471 2.686 -5.120 1.00 77.75 82 ASN A CA 1
ATOM 666 C C . ASN A 1 82 ? 20.178 3.463 -4.843 1.00 77.75 82 ASN A C 1
ATOM 668 O O . ASN A 1 82 ? 19.314 3.537 -5.701 1.00 77.75 82 ASN A O 1
ATOM 672 N N . MET A 1 83 ? 20.066 4.086 -3.667 1.00 79.12 83 MET A N 1
ATOM 673 C CA . MET A 1 83 ? 18.878 4.875 -3.315 1.00 79.12 83 MET A CA 1
ATOM 674 C C . MET A 1 83 ? 18.685 6.055 -4.272 1.00 79.12 83 MET A C 1
ATOM 676 O O . MET A 1 83 ? 17.566 6.337 -4.679 1.00 79.12 83 MET A O 1
ATOM 680 N N . ARG A 1 84 ? 19.779 6.730 -4.659 1.00 80.25 84 ARG A N 1
ATOM 681 C CA . ARG A 1 84 ? 19.720 7.832 -5.633 1.00 80.25 84 ARG A CA 1
ATOM 682 C C . ARG A 1 84 ? 19.332 7.342 -7.020 1.00 80.25 84 ARG A C 1
ATOM 684 O O . ARG A 1 84 ? 18.524 7.989 -7.670 1.00 80.25 84 ARG A O 1
ATOM 691 N N . ARG A 1 85 ? 19.899 6.213 -7.460 1.00 84.06 85 ARG A N 1
ATOM 692 C CA . ARG A 1 85 ? 19.553 5.610 -8.750 1.00 84.06 85 ARG A CA 1
ATOM 693 C C . ARG A 1 85 ? 18.082 5.214 -8.772 1.00 84.06 85 ARG A C 1
ATOM 695 O O . ARG A 1 85 ? 17.393 5.581 -9.706 1.00 84.06 85 ARG A O 1
ATOM 702 N N . PHE A 1 86 ? 17.594 4.565 -7.718 1.00 83.38 86 PHE A N 1
ATOM 703 C CA . PHE A 1 86 ? 16.193 4.172 -7.631 1.00 83.38 86 PHE A CA 1
ATOM 704 C C . PHE A 1 86 ? 15.254 5.386 -7.605 1.00 83.38 86 PHE A C 1
ATOM 706 O O . PHE A 1 86 ? 14.293 5.417 -8.360 1.00 83.38 86 PHE A O 1
ATOM 713 N N . ALA A 1 87 ? 15.575 6.430 -6.833 1.00 81.94 87 ALA A N 1
ATOM 714 C CA . ALA A 1 87 ? 14.806 7.677 -6.839 1.00 81.94 87 ALA A CA 1
ATOM 715 C C . ALA A 1 87 ? 14.775 8.348 -8.223 1.00 81.94 87 ALA A C 1
ATOM 717 O O . ALA A 1 87 ? 13.731 8.841 -8.633 1.00 81.94 87 ALA A O 1
ATOM 718 N N . HIS A 1 88 ? 15.896 8.326 -8.949 1.00 82.44 88 HIS A N 1
ATOM 719 C CA . HIS A 1 88 ? 15.961 8.845 -10.311 1.00 82.44 88 HIS A CA 1
ATOM 720 C C . HIS A 1 88 ? 15.081 8.047 -11.278 1.00 82.44 88 HIS A C 1
ATOM 722 O O . HIS A 1 88 ? 14.362 8.658 -12.051 1.00 82.44 88 HIS A O 1
ATOM 728 N N . ILE A 1 89 ? 15.072 6.711 -11.194 1.00 84.44 89 ILE A N 1
ATOM 729 C CA . ILE A 1 89 ? 14.188 5.865 -12.016 1.00 84.44 89 ILE A CA 1
ATOM 730 C C . ILE A 1 89 ? 12.709 6.138 -11.710 1.00 84.44 89 ILE A C 1
ATOM 732 O O . ILE A 1 89 ? 11.898 6.228 -12.625 1.00 84.44 89 ILE A O 1
ATOM 736 N N . ILE A 1 90 ? 12.346 6.311 -10.434 1.00 83.25 90 ILE A N 1
ATOM 737 C CA . ILE A 1 90 ? 10.977 6.688 -10.048 1.00 83.25 90 ILE A CA 1
ATOM 738 C C . ILE A 1 90 ? 10.578 8.026 -10.688 1.00 83.25 90 ILE A C 1
ATOM 740 O O . ILE A 1 90 ? 9.480 8.136 -11.226 1.00 83.25 90 ILE A O 1
ATOM 744 N N . GLU A 1 91 ? 11.467 9.020 -10.667 1.00 82.06 91 GLU A N 1
ATOM 745 C CA . GLU A 1 91 ? 11.231 10.328 -11.287 1.00 82.06 91 G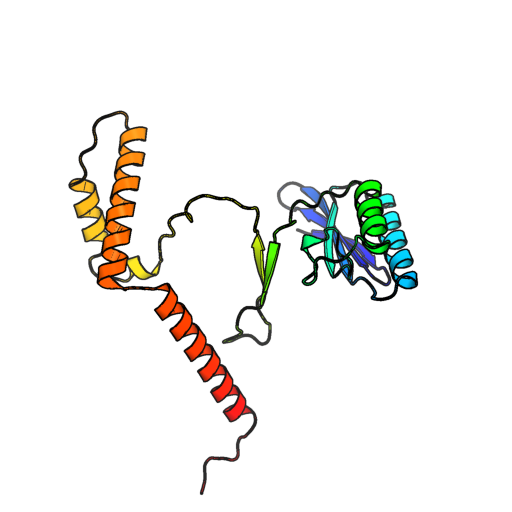LU A CA 1
ATOM 746 C C . GLU A 1 91 ? 11.160 10.245 -12.821 1.00 82.06 91 GLU A C 1
ATOM 748 O O . GLU A 1 91 ? 10.228 10.781 -13.417 1.00 82.06 91 GLU A O 1
ATOM 753 N N . GLU A 1 92 ? 12.097 9.535 -13.452 1.00 84.75 92 GLU A N 1
ATOM 754 C CA . GLU A 1 92 ? 12.188 9.343 -14.906 1.00 84.75 92 GLU A CA 1
ATOM 755 C C . GLU A 1 92 ? 10.937 8.662 -15.475 1.00 84.75 92 GLU A C 1
ATOM 757 O O . GLU A 1 92 ? 10.420 9.068 -16.514 1.00 84.75 92 GLU A O 1
ATOM 762 N N . L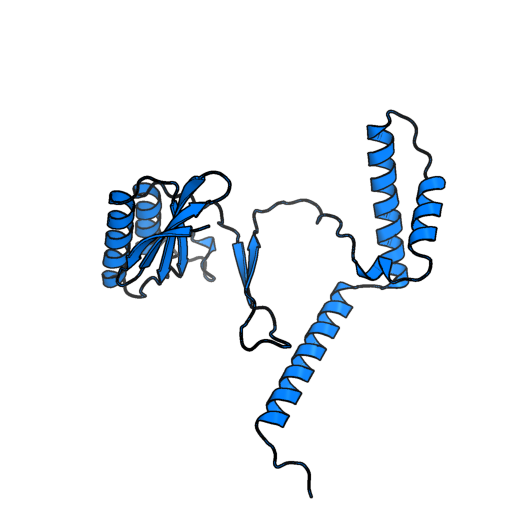EU A 1 93 ? 10.399 7.674 -14.758 1.00 84.31 93 LEU A N 1
ATOM 763 C CA . LEU A 1 93 ? 9.181 6.960 -15.144 1.00 84.31 93 LEU A CA 1
ATOM 764 C C . LEU A 1 93 ? 7.889 7.685 -14.718 1.00 84.31 93 LEU A C 1
ATOM 766 O O . LEU A 1 93 ? 6.794 7.184 -14.979 1.00 84.31 93 LEU A O 1
ATOM 770 N N . GLY A 1 94 ? 7.991 8.848 -14.062 1.00 81.00 94 GLY A N 1
ATOM 771 C CA . GLY A 1 94 ? 6.840 9.614 -13.573 1.00 81.00 94 GLY A CA 1
ATOM 772 C C . GLY A 1 94 ? 6.036 8.890 -12.488 1.00 81.00 94 GLY A C 1
ATOM 773 O O . GLY A 1 94 ? 4.831 9.110 -12.349 1.00 81.00 94 GLY A O 1
ATOM 774 N N . LEU A 1 95 ? 6.683 7.998 -11.738 1.00 81.38 95 LEU A N 1
ATOM 775 C CA . LEU A 1 95 ? 6.050 7.167 -10.724 1.00 81.38 95 LEU A CA 1
ATOM 776 C C . LEU A 1 95 ? 5.902 7.928 -9.407 1.00 81.38 95 LEU A C 1
ATOM 778 O O . LEU A 1 95 ? 6.790 8.656 -8.964 1.00 81.38 95 LEU A O 1
ATOM 782 N N . LEU A 1 96 ? 4.766 7.720 -8.745 1.00 76.31 96 LEU A N 1
ATOM 783 C CA . LEU A 1 96 ? 4.479 8.295 -7.435 1.00 76.31 96 LEU A CA 1
ATOM 784 C C . LEU A 1 96 ? 4.369 7.186 -6.393 1.00 76.31 96 LEU A C 1
ATOM 786 O O . LEU A 1 96 ? 3.587 6.247 -6.548 1.00 76.31 96 LEU A O 1
ATOM 790 N N . ASP A 1 97 ? 5.107 7.327 -5.291 1.00 69.06 97 ASP A N 1
ATOM 791 C CA . ASP A 1 97 ? 4.978 6.439 -4.136 1.00 69.06 97 ASP A CA 1
ATOM 792 C C . ASP A 1 97 ? 3.729 6.797 -3.305 1.00 69.06 97 ASP A C 1
ATOM 794 O O . ASP A 1 97 ? 3.786 7.431 -2.246 1.00 69.06 97 ASP A O 1
ATOM 798 N N . ASN A 1 98 ? 2.564 6.392 -3.812 1.00 63.34 98 ASN A N 1
ATOM 799 C CA . ASN A 1 98 ? 1.270 6.606 -3.156 1.00 63.34 98 ASN A CA 1
ATOM 800 C C . ASN A 1 98 ? 1.040 5.680 -1.948 1.00 63.34 98 ASN A C 1
ATOM 802 O O . ASN A 1 98 ? 0.139 5.931 -1.143 1.00 63.34 98 ASN A O 1
ATOM 806 N N . PHE A 1 99 ? 1.846 4.624 -1.798 1.00 61.19 99 PHE A N 1
ATOM 807 C CA . PHE A 1 99 ? 1.652 3.558 -0.813 1.00 61.19 99 PHE A CA 1
ATOM 808 C C . PHE A 1 99 ? 2.812 3.432 0.187 1.00 61.19 99 PHE A C 1
ATOM 810 O O . PHE A 1 99 ? 2.926 2.402 0.849 1.00 61.19 99 PHE A O 1
ATOM 817 N N . SER A 1 100 ? 3.596 4.500 0.380 1.00 53.66 100 SER A N 1
ATOM 818 C CA . SER A 1 100 ? 4.802 4.604 1.235 1.00 53.66 100 SER A CA 1
ATOM 819 C C . SER A 1 100 ? 4.677 4.196 2.719 1.00 53.66 100 SER A C 1
ATOM 821 O O . SER A 1 100 ? 5.622 4.340 3.498 1.00 53.66 100 SER A O 1
ATOM 823 N N . GLY A 1 101 ? 3.514 3.703 3.147 1.00 55.34 101 GLY A N 1
ATOM 824 C CA . GLY A 1 101 ? 3.276 3.165 4.482 1.00 55.34 101 GLY A CA 1
ATOM 825 C C . GLY A 1 101 ? 2.469 1.870 4.505 1.00 55.34 101 GLY A C 1
ATOM 826 O O . GLY A 1 101 ? 1.975 1.496 5.566 1.00 55.34 101 GLY A O 1
ATOM 827 N N . VAL A 1 102 ? 2.294 1.188 3.369 1.00 61.44 102 VAL A N 1
ATOM 828 C CA . VAL A 1 102 ? 1.694 -0.150 3.348 1.00 61.44 102 VAL A CA 1
ATOM 829 C C . VAL A 1 102 ? 2.634 -1.122 4.060 1.00 61.44 102 VAL A C 1
ATOM 831 O O . VAL A 1 102 ? 3.738 -1.398 3.600 1.00 61.44 102 VAL A O 1
ATOM 834 N N . ILE A 1 103 ? 2.195 -1.649 5.201 1.00 59.03 103 ILE A N 1
ATOM 835 C CA . ILE A 1 103 ? 2.896 -2.701 5.931 1.00 59.03 103 ILE A CA 1
ATOM 836 C C . ILE A 1 103 ? 2.310 -4.037 5.493 1.00 59.03 103 ILE A C 1
ATOM 838 O O . ILE A 1 103 ? 1.135 -4.324 5.725 1.00 59.03 103 ILE A O 1
ATOM 842 N N . GLN A 1 104 ? 3.144 -4.884 4.902 1.00 62.62 104 GLN A N 1
ATOM 843 C CA . GLN A 1 104 ? 2.789 -6.267 4.631 1.00 62.62 104 GLN A CA 1
ATOM 844 C C . GLN A 1 104 ? 2.971 -7.108 5.900 1.00 62.62 104 GLN A C 1
ATOM 846 O O . GLN A 1 104 ? 4.060 -7.168 6.474 1.00 62.62 104 GLN A O 1
ATOM 851 N N . ARG A 1 105 ? 1.914 -7.790 6.348 1.00 60.38 105 ARG A N 1
ATOM 852 C CA . ARG A 1 105 ? 1.953 -8.723 7.481 1.00 60.38 105 ARG A CA 1
ATOM 853 C C . ARG A 1 105 ? 1.457 -10.088 7.041 1.00 60.38 105 ARG A C 1
ATOM 855 O O . ARG A 1 105 ? 0.368 -10.233 6.501 1.00 60.38 105 ARG A O 1
ATOM 862 N N . ARG A 1 106 ? 2.251 -11.113 7.320 1.00 60.53 106 ARG A N 1
ATOM 863 C CA . ARG A 1 106 ? 1.847 -12.506 7.142 1.00 60.53 106 ARG A CA 1
ATOM 864 C C . ARG A 1 106 ? 0.885 -12.893 8.262 1.00 60.53 106 ARG A C 1
ATOM 866 O O . ARG A 1 106 ? 1.235 -12.754 9.434 1.00 60.53 106 ARG A O 1
ATOM 873 N N . LEU A 1 107 ? -0.303 -13.376 7.915 1.00 69.12 107 LEU A N 1
ATOM 874 C CA . LEU A 1 107 ? -1.266 -13.879 8.890 1.00 69.12 107 LEU A CA 1
ATOM 875 C C . LEU A 1 107 ? -1.038 -15.373 9.182 1.00 69.12 107 LEU A C 1
ATOM 877 O O . LEU A 1 107 ? -0.518 -16.102 8.329 1.00 69.12 107 LEU A O 1
ATOM 881 N N . PRO A 1 108 ? -1.427 -15.846 10.382 1.00 62.06 108 PRO A N 1
ATOM 882 C CA . PRO A 1 108 ? -1.466 -17.270 10.687 1.00 62.06 108 PRO A CA 1
ATOM 883 C C . PRO A 1 108 ? -2.374 -18.018 9.705 1.00 62.06 108 PRO A C 1
ATOM 885 O O . PRO A 1 108 ? -3.357 -17.474 9.202 1.00 62.06 108 PRO A O 1
ATOM 888 N N . ARG A 1 109 ? -2.059 -19.291 9.464 1.00 65.81 109 ARG A N 1
ATOM 889 C CA . ARG A 1 109 ? -2.761 -20.180 8.524 1.00 65.81 109 ARG A CA 1
ATOM 890 C C . ARG A 1 109 ? -3.456 -21.329 9.269 1.00 65.81 109 ARG A C 1
ATOM 892 O O . ARG A 1 109 ? -2.902 -22.422 9.347 1.00 65.81 109 ARG A O 1
ATOM 899 N N . PRO A 1 110 ? -4.634 -21.101 9.872 1.00 56.28 110 PRO A N 1
ATOM 900 C CA . PRO A 1 110 ? -5.288 -22.145 10.653 1.00 56.28 110 PRO A CA 1
ATOM 901 C C . PRO A 1 110 ? -5.877 -23.276 9.795 1.00 56.28 110 PRO A C 1
ATOM 903 O O . PRO A 1 110 ? -5.927 -24.402 10.268 1.00 56.28 110 PRO A O 1
ATOM 906 N N . VAL A 1 111 ? -6.300 -23.004 8.553 1.00 52.12 111 VAL A N 1
ATOM 907 C CA . VAL A 1 111 ? -7.027 -23.984 7.710 1.00 52.12 111 VAL A CA 1
ATOM 908 C C . VAL A 1 111 ? -6.598 -24.019 6.236 1.00 52.12 111 VAL A C 1
ATOM 910 O O . VAL A 1 111 ? -7.116 -24.825 5.475 1.00 52.12 111 VAL A O 1
ATOM 913 N N . SER A 1 112 ? -5.668 -23.156 5.817 1.00 61.69 112 SER A N 1
ATOM 914 C CA . SER A 1 112 ? -5.166 -23.094 4.438 1.00 61.69 112 SER A CA 1
ATOM 915 C C . SER A 1 112 ? -3.680 -23.459 4.384 1.00 61.69 112 SER A C 1
ATOM 917 O O . SER A 1 112 ? -2.910 -23.222 5.323 1.00 61.69 112 SER A O 1
ATOM 919 N N . ASP A 1 113 ? -3.269 -24.064 3.280 1.00 55.22 113 ASP A N 1
ATOM 920 C CA . ASP A 1 113 ? -1.876 -24.278 2.896 1.00 55.22 113 ASP A CA 1
ATOM 921 C C . ASP A 1 113 ? -1.176 -22.980 2.455 1.00 55.22 113 ASP A C 1
ATOM 923 O O . ASP A 1 113 ? 0.048 -22.873 2.579 1.00 55.22 113 ASP A O 1
ATOM 927 N N . HIS A 1 114 ? -1.943 -21.955 2.081 1.00 65.12 114 HIS A N 1
ATOM 928 C CA . HIS A 1 114 ? -1.456 -20.614 1.784 1.00 65.12 114 HIS A CA 1
ATOM 929 C C . HIS A 1 114 ? -1.474 -19.697 3.020 1.00 65.12 114 HIS A C 1
ATOM 931 O O . HIS A 1 114 ? -2.370 -19.742 3.865 1.00 65.12 114 HIS A O 1
ATOM 937 N N . PHE A 1 115 ? -0.456 -18.838 3.142 1.00 57.88 115 PHE A N 1
ATOM 938 C CA . PHE A 1 115 ? -0.415 -17.795 4.169 1.00 57.88 115 PHE A CA 1
ATOM 939 C C . PHE A 1 115 ? -1.162 -16.560 3.665 1.00 57.88 115 PHE A C 1
ATOM 941 O O . PHE A 1 115 ? -0.717 -15.968 2.680 1.00 57.88 115 PHE A O 1
ATOM 948 N N . PRO A 1 116 ? -2.238 -16.119 4.333 1.00 62.44 116 PRO A N 1
ATOM 949 C CA . PRO A 1 116 ? -2.883 -14.873 3.961 1.00 62.44 116 PRO A CA 1
ATOM 950 C C . PRO A 1 116 ? -1.918 -13.707 4.202 1.00 62.44 116 PRO A C 1
ATOM 952 O O . PRO A 1 116 ? -1.265 -13.625 5.248 1.00 62.44 116 PRO A O 1
ATOM 955 N N . ILE A 1 117 ? -1.822 -12.804 3.233 1.00 70.56 117 ILE A N 1
ATOM 956 C CA . ILE A 1 117 ? -1.018 -11.588 3.329 1.00 70.56 117 ILE A CA 1
ATOM 957 C C . ILE A 1 117 ? -1.967 -10.426 3.626 1.00 70.56 117 ILE A C 1
ATOM 959 O O . ILE A 1 117 ? -2.863 -10.130 2.841 1.00 70.56 117 ILE A O 1
ATOM 963 N N . LEU A 1 118 ? -1.775 -9.772 4.770 1.00 64.25 118 LEU A N 1
ATOM 964 C CA . LEU A 1 118 ? -2.452 -8.531 5.119 1.00 64.25 118 LEU A CA 1
ATOM 965 C C . LEU A 1 118 ? -1.610 -7.356 4.629 1.00 64.25 118 LEU A C 1
ATOM 967 O O . LEU A 1 118 ? -0.481 -7.176 5.078 1.00 64.25 118 LEU A O 1
ATOM 971 N N . LEU A 1 119 ? -2.173 -6.542 3.745 1.00 61.00 119 LEU A N 1
ATOM 972 C CA . LEU A 1 119 ? -1.614 -5.245 3.384 1.00 61.00 119 LEU A CA 1
ATOM 973 C C . LEU A 1 119 ? -2.301 -4.179 4.243 1.00 61.00 119 LEU A C 1
ATOM 975 O O . LEU A 1 119 ? -3.474 -3.865 4.052 1.00 61.00 119 LEU A O 1
ATOM 979 N N . GLU A 1 120 ? -1.589 -3.660 5.238 1.00 61.19 120 GLU A N 1
ATOM 980 C CA . GLU A 1 120 ? -2.073 -2.606 6.127 1.00 61.19 120 GLU A CA 1
ATOM 981 C C . GLU A 1 120 ? -1.615 -1.248 5.582 1.00 61.19 120 GLU A C 1
ATOM 983 O O . GLU A 1 120 ? -0.462 -0.866 5.747 1.00 61.19 120 GLU A O 1
ATOM 988 N N . GLY A 1 121 ? -2.499 -0.518 4.894 1.00 52.00 121 GLY A N 1
ATOM 989 C CA . GLY A 1 121 ? -2.201 0.813 4.355 1.00 52.00 121 GLY A CA 1
ATOM 990 C C . GLY A 1 121 ? -1.993 1.859 5.453 1.00 52.00 121 GLY A C 1
ATOM 991 O O . GLY A 1 121 ? -2.955 2.359 6.032 1.00 52.00 121 GLY A O 1
ATOM 992 N N . GLY A 1 122 ? -0.738 2.202 5.739 1.00 52.34 122 GLY A N 1
ATOM 993 C CA . GLY A 1 122 ? -0.330 3.112 6.808 1.00 52.34 122 GLY A CA 1
ATOM 994 C C . GLY A 1 122 ? 0.109 4.493 6.324 1.00 52.34 122 GLY A C 1
ATOM 995 O O . GLY A 1 122 ? 1.248 4.895 6.534 1.00 52.34 122 GLY A O 1
ATOM 996 N N . GLY A 1 123 ? -0.802 5.281 5.756 1.00 48.97 123 GLY A N 1
ATOM 997 C CA . GLY A 1 123 ? -0.652 6.737 5.800 1.00 48.97 123 GLY A CA 1
ATOM 998 C C . GLY A 1 123 ? -0.934 7.215 7.226 1.00 48.97 123 GLY A C 1
ATOM 999 O O . GLY A 1 123 ? -1.976 6.881 7.789 1.00 48.97 123 GLY A O 1
ATOM 1000 N N . LEU A 1 124 ? -0.018 7.974 7.831 1.00 50.12 124 LEU A N 1
ATOM 1001 C CA . LEU A 1 124 ? -0.125 8.498 9.197 1.00 50.12 124 LEU A CA 1
ATOM 1002 C C . LEU A 1 124 ? -1.397 9.364 9.382 1.00 50.12 124 LEU A C 1
ATOM 1004 O O . LEU A 1 124 ? -1.342 10.591 9.351 1.00 50.12 124 LEU A O 1
ATOM 1008 N N . ARG A 1 125 ? -2.563 8.769 9.655 1.00 45.44 125 ARG A N 1
ATOM 1009 C CA . ARG A 1 125 ? -3.651 9.496 10.319 1.00 45.44 125 ARG A CA 1
ATOM 1010 C C . ARG A 1 125 ? -3.328 9.516 11.807 1.00 45.44 125 ARG A C 1
ATOM 1012 O O . ARG A 1 125 ? -3.753 8.646 12.559 1.00 45.44 125 ARG A O 1
ATOM 1019 N N . ARG A 1 126 ? -2.557 10.528 12.230 1.00 47.53 126 ARG A N 1
ATOM 1020 C CA . ARG A 1 126 ? -2.465 10.962 13.636 1.00 47.53 126 ARG A CA 1
ATOM 1021 C C . ARG A 1 126 ? -3.827 11.504 14.069 1.00 47.53 126 ARG A C 1
ATOM 1023 O O . ARG A 1 126 ? -4.050 12.705 14.145 1.00 47.53 126 ARG A O 1
ATOM 1030 N N . GLY A 1 127 ? -4.755 10.595 14.307 1.00 51.38 127 GLY A N 1
ATOM 1031 C CA . GLY A 1 127 ? -6.022 10.842 14.968 1.00 51.38 127 GLY A CA 1
ATOM 1032 C C . GLY A 1 127 ? -6.288 9.696 15.936 1.00 51.38 127 GLY A C 1
ATOM 1033 O O . GLY A 1 127 ? -5.696 8.625 15.785 1.00 51.38 127 GLY A O 1
ATOM 1034 N N . PRO A 1 128 ? -7.156 9.887 16.941 1.00 52.25 128 PRO A N 1
ATOM 1035 C CA . PRO A 1 128 ? -7.617 8.780 17.763 1.00 52.25 128 PRO A CA 1
ATOM 1036 C C . PRO A 1 128 ? -8.104 7.661 16.845 1.00 52.25 128 PRO A C 1
ATOM 1038 O O . PRO A 1 128 ? -8.880 7.942 15.925 1.00 52.25 128 PRO A O 1
ATOM 1041 N N . SER A 1 129 ? -7.659 6.424 17.086 1.00 48.28 129 SER A N 1
ATOM 1042 C CA . SER A 1 129 ? -8.089 5.271 16.297 1.00 48.28 129 SER A CA 1
ATOM 1043 C C . SER A 1 129 ? -9.608 5.316 16.114 1.00 48.28 129 SER A C 1
ATOM 1045 O O . SER A 1 129 ? -10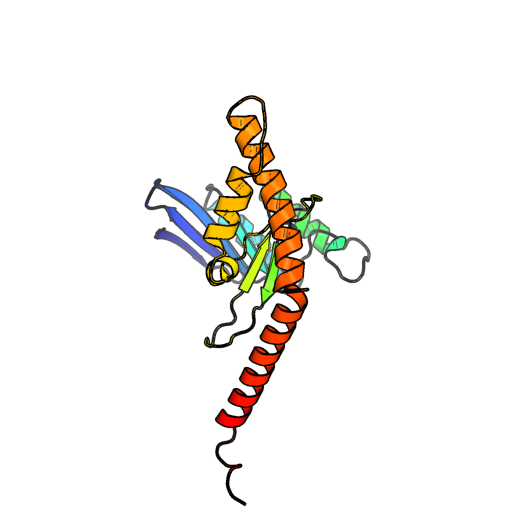.334 5.543 17.100 1.00 48.28 129 SER A O 1
ATOM 1047 N N . PRO A 1 130 ? -10.109 5.166 14.873 1.00 58.09 130 PRO A N 1
ATOM 1048 C CA . PRO A 1 130 ? -11.538 5.185 14.632 1.00 58.09 130 PRO A CA 1
ATOM 1049 C C . PRO A 1 130 ? -12.195 4.131 15.523 1.00 58.09 130 PRO A C 1
ATOM 1051 O O . PRO A 1 130 ? -11.649 3.053 15.758 1.00 58.09 130 PRO A O 1
ATOM 1054 N N . PHE A 1 131 ? -13.351 4.483 16.083 1.00 65.12 131 PHE A N 1
ATOM 1055 C CA . PHE A 1 131 ? -14.120 3.525 16.866 1.00 65.12 131 PHE A CA 1
ATOM 1056 C C . PHE A 1 131 ? -14.545 2.395 15.938 1.00 65.12 131 PHE A C 1
ATOM 1058 O O . PHE A 1 131 ? -15.189 2.658 14.924 1.00 65.12 131 PHE A O 1
ATOM 1065 N N . ARG A 1 132 ? -14.156 1.169 16.280 1.00 70.31 132 ARG A N 1
ATOM 1066 C CA . ARG A 1 132 ? -14.581 -0.035 15.580 1.00 70.31 132 ARG A CA 1
ATOM 1067 C C . ARG A 1 132 ? -15.744 -0.640 16.346 1.00 70.31 132 ARG A C 1
ATOM 1069 O O . ARG A 1 132 ? -15.671 -0.788 17.563 1.00 70.31 132 ARG A O 1
ATOM 107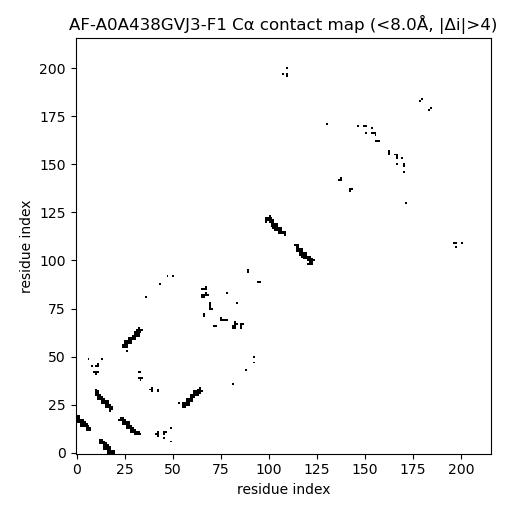6 N N . PHE A 1 133 ? -16.825 -0.908 15.627 1.00 75.50 133 PHE A N 1
ATOM 1077 C C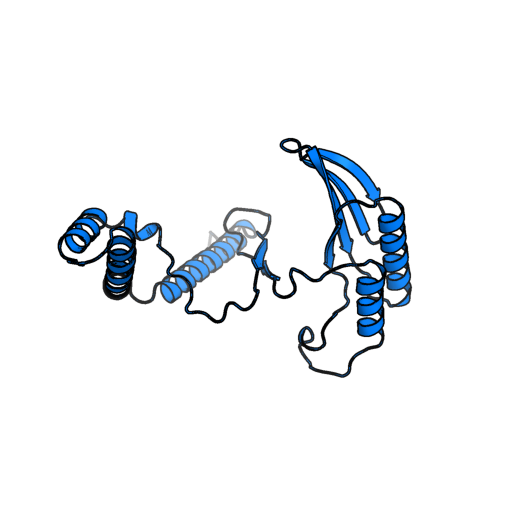A . PHE A 1 133 ? -17.919 -1.707 16.145 1.00 75.50 133 PHE A CA 1
ATOM 1078 C C . PHE A 1 133 ? -17.530 -3.176 16.004 1.00 75.50 133 PHE A C 1
ATOM 1080 O O . PHE A 1 133 ? -17.184 -3.607 14.904 1.00 75.50 133 PHE A O 1
ATOM 1087 N N . GLU A 1 134 ? -17.564 -3.932 17.097 1.00 75.38 134 GLU A N 1
ATOM 1088 C CA . GLU A 1 134 ? -17.187 -5.343 17.066 1.00 75.38 134 GLU A CA 1
ATOM 1089 C C . GLU A 1 134 ? -18.426 -6.214 16.839 1.00 75.38 134 GLU A C 1
ATOM 1091 O O . GLU A 1 134 ? -19.378 -6.188 17.619 1.00 75.38 134 GLU A O 1
ATOM 1096 N N . ASN A 1 135 ? -18.407 -7.041 15.788 1.00 75.69 135 ASN A N 1
ATOM 1097 C CA . ASN A 1 135 ? -19.544 -7.901 15.420 1.00 75.69 135 ASN A CA 1
ATOM 1098 C C . ASN A 1 135 ? -19.978 -8.855 16.546 1.00 75.69 135 ASN A C 1
ATOM 1100 O O . ASN A 1 135 ? -21.130 -9.278 16.591 1.00 75.69 135 ASN A O 1
ATOM 1104 N N . MET A 1 136 ? -19.073 -9.195 17.468 1.00 79.44 136 MET A N 1
ATOM 1105 C CA . MET A 1 136 ? -19.390 -10.024 18.633 1.00 79.44 136 MET A CA 1
ATOM 1106 C C . MET A 1 136 ? -20.398 -9.380 19.588 1.00 79.44 136 MET A C 1
ATOM 1108 O O . MET A 1 136 ? -21.110 -10.109 20.269 1.00 79.44 136 MET A O 1
ATOM 1112 N N . TRP A 1 137 ? -20.501 -8.047 19.629 1.00 83.94 137 TRP A N 1
ATOM 1113 C CA . TRP A 1 137 ? -21.455 -7.367 20.507 1.00 83.94 137 TRP A CA 1
ATOM 1114 C C . TRP A 1 137 ? -22.898 -7.733 20.161 1.00 83.94 137 TRP A C 1
ATOM 1116 O O . TRP A 1 137 ? -23.715 -7.909 21.056 1.00 83.94 137 TRP A O 1
ATOM 1126 N N . LEU A 1 138 ? -23.187 -7.962 18.876 1.00 83.44 138 LEU A N 1
ATOM 1127 C CA . LEU A 1 138 ? -24.502 -8.409 18.405 1.00 83.44 138 LEU A CA 1
ATOM 1128 C C . LEU A 1 138 ? -24.882 -9.811 18.897 1.00 83.44 138 LEU A C 1
ATOM 1130 O O . LEU A 1 138 ? -26.052 -10.171 18.839 1.00 83.44 138 LEU A O 1
ATOM 1134 N N . LYS A 1 139 ? -23.908 -10.606 19.355 1.00 82.31 139 LYS A N 1
ATOM 1135 C CA . LYS A 1 139 ? -24.143 -11.951 19.895 1.00 82.31 139 LYS A CA 1
ATOM 1136 C C . LYS A 1 139 ? -24.464 -11.940 21.390 1.00 82.31 139 LYS A C 1
ATOM 1138 O O . LYS A 1 139 ? -24.825 -12.984 21.920 1.00 82.31 139 LYS A O 1
ATOM 1143 N N . VAL A 1 140 ? -24.307 -10.803 22.072 1.00 86.62 140 VAL A N 1
ATOM 1144 C CA . VAL A 1 140 ? -24.672 -10.674 23.486 1.00 86.62 140 VAL A CA 1
ATOM 1145 C C . VAL A 1 140 ? -26.178 -10.507 23.595 1.00 86.62 140 VAL A C 1
ATOM 1147 O O . VAL A 1 140 ? -26.765 -9.617 22.973 1.00 86.62 140 VAL A O 1
ATOM 1150 N N . GLU A 1 141 ? -26.800 -11.355 24.405 1.00 89.81 141 GLU A N 1
ATOM 1151 C CA . GLU A 1 141 ? -28.229 -11.284 24.682 1.00 89.81 141 GLU A CA 1
ATOM 1152 C C . GLU A 1 141 ? -28.603 -9.913 25.272 1.00 89.81 141 GLU A C 1
ATOM 1154 O O . GLU A 1 141 ? -27.911 -9.377 26.138 1.00 89.81 141 GLU A O 1
ATOM 1159 N N . GLY A 1 142 ? -29.667 -9.299 24.749 1.00 90.12 142 GLY A N 1
ATOM 1160 C CA . GLY A 1 142 ? -30.128 -7.975 25.180 1.00 90.12 142 GLY A CA 1
ATOM 1161 C C . GLY A 1 142 ? -29.298 -6.781 24.681 1.00 90.12 142 GLY A C 1
ATOM 1162 O O . GLY A 1 142 ? -29.649 -5.639 24.977 1.00 90.12 142 GLY A O 1
ATOM 1163 N N . PHE A 1 143 ? -28.238 -6.982 23.884 1.00 89.62 143 PHE A N 1
ATOM 1164 C CA . PHE A 1 143 ? -27.406 -5.872 23.389 1.00 89.62 143 PHE A CA 1
ATOM 1165 C C . PHE A 1 143 ? -28.193 -4.838 22.570 1.00 89.62 143 PHE A C 1
ATOM 1167 O O . PHE A 1 143 ? -28.030 -3.630 22.749 1.00 89.62 143 PHE A O 1
ATOM 1174 N N . LEU A 1 144 ? -29.070 -5.293 21.671 1.00 88.62 144 LEU A N 1
ATOM 1175 C CA . LEU A 1 144 ? -29.884 -4.387 20.855 1.00 88.62 144 LEU A CA 1
ATOM 1176 C C . LEU A 1 144 ? -30.882 -3.590 21.703 1.00 88.62 144 LEU A C 1
ATOM 1178 O O . LEU A 1 144 ? -31.123 -2.415 21.414 1.00 88.62 144 LEU A O 1
ATOM 1182 N N . ASP A 1 145 ? -31.425 -4.192 22.759 1.00 92.94 145 ASP A N 1
ATOM 1183 C CA . ASP A 1 145 ? -32.345 -3.518 23.676 1.00 92.94 145 ASP A CA 1
ATOM 1184 C C . ASP A 1 145 ? -31.619 -2.480 24.535 1.00 92.94 145 ASP A C 1
ATOM 1186 O O . ASP A 1 145 ? -32.123 -1.371 24.719 1.00 92.94 145 ASP A O 1
ATOM 1190 N N . LEU A 1 146 ? -30.383 -2.775 24.943 1.00 93.31 146 LEU A N 1
ATOM 1191 C CA . LEU A 1 146 ? -29.500 -1.833 25.629 1.00 93.31 146 LEU A CA 1
ATOM 1192 C C . LEU A 1 146 ? -29.214 -0.589 24.770 1.00 93.31 146 LEU A C 1
ATOM 1194 O O . LEU A 1 146 ? -29.394 0.541 25.228 1.00 93.31 146 LEU A O 1
ATOM 1198 N N . ILE A 1 147 ? -28.849 -0.782 23.494 1.00 91.88 147 ILE A N 1
ATOM 1199 C CA . ILE A 1 147 ? -28.654 0.319 22.535 1.00 91.88 147 ILE A CA 1
ATOM 1200 C C . ILE A 1 147 ? -29.939 1.136 22.368 1.00 91.88 147 ILE A C 1
ATOM 1202 O O . ILE A 1 147 ? -29.884 2.368 22.347 1.00 91.88 147 ILE A O 1
ATOM 1206 N N . ARG A 1 148 ? -31.099 0.473 22.256 1.00 92.25 148 ARG A N 1
ATOM 1207 C CA . ARG A 1 148 ? -32.404 1.142 22.130 1.00 92.25 148 ARG A CA 1
ATOM 1208 C C . ARG A 1 148 ? -32.741 1.972 23.368 1.00 92.25 148 ARG A C 1
ATOM 1210 O O . ARG A 1 148 ? -33.243 3.084 23.200 1.00 92.25 148 ARG A O 1
ATOM 1217 N N . SER A 1 149 ? -32.454 1.470 24.570 1.00 94.06 149 SER A N 1
ATOM 1218 C CA . SER A 1 149 ? -32.642 2.212 25.824 1.00 94.06 149 SER A CA 1
ATOM 1219 C C . SER A 1 149 ? -31.785 3.472 25.837 1.00 94.06 149 SER A C 1
ATOM 1221 O O . SER A 1 149 ? -32.313 4.582 25.903 1.00 94.06 149 SER A O 1
ATOM 1223 N N . TRP A 1 150 ? -30.473 3.326 25.623 1.00 95.06 150 TRP A N 1
ATOM 1224 C CA . TRP A 1 150 ? -29.549 4.461 25.601 1.00 95.06 150 TRP A CA 1
ATOM 1225 C C . TRP A 1 150 ? -29.911 5.485 24.531 1.00 95.06 150 TRP A C 1
ATOM 1227 O O . TRP A 1 150 ? -29.840 6.687 24.768 1.00 95.06 150 TRP A O 1
ATOM 1237 N N . TRP A 1 151 ? -30.342 5.035 23.352 1.00 92.00 151 TRP A N 1
ATOM 1238 C CA . TRP A 1 151 ? -30.752 5.943 22.288 1.00 92.00 151 TRP A CA 1
ATOM 1239 C C . TRP A 1 151 ? -31.944 6.823 22.680 1.00 92.00 151 TRP A C 1
ATOM 1241 O O . TRP A 1 151 ? -32.010 7.982 22.255 1.00 92.00 151 TRP A O 1
ATOM 1251 N N . ARG A 1 152 ? -32.887 6.281 23.459 1.00 92.12 152 ARG A N 1
ATOM 1252 C CA . ARG A 1 152 ? -34.059 7.008 23.967 1.00 92.12 152 ARG A CA 1
ATOM 1253 C C . ARG A 1 152 ? -33.690 7.958 25.104 1.00 92.12 152 ARG A C 1
ATOM 1255 O O . ARG A 1 152 ? -34.177 9.080 25.093 1.00 92.12 152 ARG A O 1
ATOM 1262 N N . GLU A 1 153 ? -32.810 7.534 26.009 1.00 92.12 153 GLU A N 1
ATOM 1263 C CA . GLU A 1 153 ? -32.331 8.332 27.150 1.00 92.12 153 GLU A CA 1
ATOM 1264 C C . GLU A 1 153 ? -31.524 9.567 26.735 1.00 92.12 153 GLU A C 1
ATOM 1266 O O . GLU A 1 153 ? -31.574 10.594 27.405 1.00 92.12 153 GLU A O 1
ATOM 1271 N N . ILE A 1 154 ? -30.757 9.482 25.643 1.00 90.75 154 ILE A N 1
ATOM 1272 C CA . ILE A 1 154 ? -29.938 10.609 25.195 1.00 90.75 154 ILE A CA 1
ATOM 1273 C C . ILE A 1 154 ? -30.855 11.698 24.618 1.00 90.75 154 ILE A C 1
ATOM 1275 O O . ILE A 1 154 ? -31.394 11.558 23.515 1.00 90.75 154 ILE A O 1
ATOM 1279 N N . GLU A 1 155 ? -31.002 12.816 25.323 1.00 90.19 155 GLU A N 1
ATOM 1280 C CA . GLU A 1 155 ? -31.728 13.992 24.846 1.00 90.19 155 GLU A CA 1
ATOM 1281 C C . GLU A 1 155 ? -30.765 15.040 24.282 1.00 90.19 155 GLU A C 1
ATOM 1283 O O . GLU A 1 155 ? -29.910 15.577 24.979 1.00 90.19 155 GLU A O 1
ATOM 1288 N N . VAL A 1 156 ? -30.919 15.368 22.995 1.00 90.12 156 VAL A N 1
ATOM 1289 C CA . VAL A 1 156 ? -30.118 16.405 22.329 1.00 90.12 156 VAL A CA 1
ATOM 1290 C C . VAL A 1 156 ? -31.046 17.381 21.626 1.00 90.12 156 VAL A C 1
ATOM 1292 O O . VAL A 1 156 ? -31.928 16.975 20.864 1.00 90.12 156 VAL A O 1
ATOM 1295 N N . ARG A 1 157 ? -30.814 18.678 21.841 1.00 90.00 157 ARG A N 1
ATOM 1296 C CA . ARG A 1 157 ? -31.479 19.775 21.128 1.00 90.00 157 ARG A CA 1
ATOM 1297 C C . ARG A 1 157 ? -30.619 20.257 19.957 1.00 90.00 157 ARG A C 1
ATOM 1299 O O . ARG A 1 157 ? -29.398 20.152 19.996 1.00 90.00 157 ARG A O 1
ATOM 1306 N N . GLY A 1 158 ? -31.260 20.793 18.922 1.00 89.31 158 GLY A N 1
ATOM 1307 C CA . GLY A 1 158 ? -30.594 21.319 17.726 1.00 89.31 158 GLY A CA 1
ATOM 1308 C C . GLY A 1 158 ? -31.128 20.709 16.432 1.00 89.31 158 GLY A C 1
ATOM 1309 O O . GLY A 1 158 ? -32.158 20.030 16.423 1.00 89.31 158 GLY A O 1
ATOM 1310 N N . THR A 1 159 ? -30.418 20.955 15.332 1.00 85.88 159 THR A N 1
ATOM 1311 C CA . THR A 1 159 ? -30.772 20.435 14.004 1.00 85.88 159 THR A CA 1
ATOM 1312 C C . THR A 1 159 ? -30.719 18.905 13.967 1.00 85.88 159 THR A C 1
ATOM 1314 O O . THR A 1 159 ? -30.026 18.269 14.763 1.00 85.88 159 THR A O 1
ATOM 1317 N N . ALA A 1 160 ? -31.443 18.285 13.031 1.00 84.56 160 ALA A N 1
ATOM 1318 C CA . ALA A 1 160 ? -31.492 16.826 12.912 1.00 84.56 160 ALA A CA 1
ATOM 1319 C C . ALA A 1 160 ? -30.096 16.193 12.723 1.00 84.56 160 ALA A C 1
ATOM 1321 O O . ALA A 1 160 ? -29.784 15.189 13.363 1.00 84.56 160 ALA A O 1
ATOM 1322 N N . SER A 1 161 ? -29.235 16.820 11.913 1.00 75.12 161 SER A N 1
ATOM 1323 C CA . SER A 1 161 ? -27.849 16.386 11.690 1.00 75.12 161 SER A CA 1
ATOM 1324 C C . SER A 1 161 ? -26.997 16.483 12.958 1.00 75.12 161 SER A C 1
ATOM 1326 O O . SER A 1 161 ? -26.280 15.539 13.295 1.00 75.12 161 SER A O 1
ATOM 1328 N N . TYR A 1 162 ? -27.123 17.580 13.710 1.00 83.06 162 TYR A N 1
ATOM 1329 C CA . TYR A 1 162 ? -26.425 17.756 14.983 1.00 83.06 162 TYR A CA 1
ATOM 1330 C C . TYR A 1 162 ? -26.883 16.734 16.027 1.00 83.06 162 TYR A C 1
ATOM 1332 O O . TYR A 1 162 ? -26.055 16.098 16.680 1.00 83.06 162 TYR A O 1
ATOM 1340 N N . ARG A 1 163 ? -28.198 16.513 16.138 1.00 87.75 163 ARG A N 1
ATOM 1341 C CA . ARG A 1 163 ? -28.784 15.516 17.042 1.00 87.75 163 ARG A CA 1
ATOM 1342 C C . ARG A 1 163 ? -28.255 14.113 16.765 1.00 87.75 163 ARG A C 1
ATOM 1344 O O . ARG A 1 163 ? -27.873 13.420 17.702 1.00 87.75 163 ARG A O 1
ATOM 1351 N N . LEU A 1 164 ? -28.209 13.703 15.497 1.00 83.50 164 LEU A N 1
ATOM 1352 C CA . LEU A 1 164 ? -27.677 12.400 15.098 1.00 83.50 164 LEU A CA 1
ATOM 1353 C C . LEU A 1 164 ? -26.198 12.255 15.486 1.00 83.50 164 LEU A C 1
ATOM 1355 O O . LEU A 1 164 ? -25.815 11.264 16.111 1.00 83.50 164 LEU A O 1
ATOM 1359 N N . ALA A 1 165 ? -25.375 13.254 15.158 1.00 82.81 165 ALA A N 1
ATOM 1360 C CA . ALA A 1 165 ? -23.946 13.242 15.457 1.00 82.81 165 ALA A CA 1
ATOM 1361 C C . ALA A 1 165 ? -23.671 13.202 16.971 1.00 82.81 165 ALA A C 1
ATOM 1363 O O . ALA A 1 165 ? -22.856 12.401 17.434 1.00 82.81 165 ALA A O 1
ATOM 1364 N N . ALA A 1 166 ? -24.380 14.020 17.750 1.00 86.19 166 ALA A N 1
ATOM 1365 C CA . ALA A 1 166 ? -24.254 14.075 19.202 1.00 86.19 166 ALA A CA 1
ATOM 1366 C C . ALA A 1 166 ? -24.699 12.765 19.869 1.00 86.19 166 ALA A C 1
ATOM 1368 O O . ALA A 1 166 ? -23.936 12.199 20.652 1.00 86.19 166 ALA A O 1
ATOM 1369 N N . LYS A 1 167 ? -25.863 12.219 19.482 1.00 91.38 167 LYS A N 1
ATOM 1370 C CA . LYS A 1 167 ? -26.335 10.918 19.982 1.00 91.38 167 LYS A CA 1
ATOM 1371 C C . LYS A 1 167 ? -25.351 9.796 19.681 1.00 91.38 167 LYS A C 1
ATOM 1373 O O . LYS A 1 167 ? -25.027 9.004 20.558 1.00 91.38 167 LYS A O 1
ATOM 1378 N N . THR A 1 168 ? -24.821 9.755 18.461 1.00 86.06 168 THR A N 1
ATOM 1379 C CA . THR A 1 168 ? -23.839 8.737 18.055 1.00 86.06 168 THR A CA 1
ATOM 1380 C C . THR A 1 168 ? -22.529 8.873 18.836 1.00 86.06 168 THR A C 1
ATOM 1382 O O . THR A 1 168 ? -21.926 7.873 19.232 1.00 86.06 168 THR A O 1
ATOM 1385 N N . LYS A 1 169 ? -22.088 10.110 19.106 1.00 87.25 169 LYS A N 1
ATOM 1386 C CA . LYS A 1 169 ? -20.893 10.392 19.915 1.00 87.25 169 LYS A CA 1
ATOM 1387 C C . LYS A 1 169 ? -21.056 9.915 21.357 1.00 87.25 169 LYS A C 1
ATOM 1389 O O . LYS A 1 169 ? -20.110 9.355 21.908 1.00 87.25 169 LYS A O 1
ATOM 1394 N N . GLU A 1 170 ? -22.220 10.128 21.954 1.00 89.69 170 GLU A N 1
ATOM 1395 C CA . GLU A 1 170 ? -22.515 9.718 23.327 1.00 89.69 170 GLU A CA 1
ATOM 1396 C C . GLU A 1 170 ? -22.709 8.203 23.446 1.00 89.69 170 GLU A C 1
ATOM 1398 O O . GLU A 1 170 ? -22.105 7.565 24.311 1.00 89.69 170 GLU A O 1
ATOM 1403 N N . LEU A 1 171 ? -23.421 7.600 22.490 1.00 90.88 171 LEU A N 1
ATOM 1404 C CA . LEU A 1 171 ? -23.565 6.149 22.375 1.00 90.88 171 LEU A CA 1
ATOM 1405 C C . LEU A 1 171 ? -22.201 5.453 22.268 1.00 90.88 171 LEU A C 1
ATOM 1407 O O . LEU A 1 171 ? -21.956 4.454 22.939 1.00 90.88 171 LEU A O 1
ATOM 1411 N N . LYS A 1 172 ? -21.271 6.023 21.491 1.00 87.19 172 LYS A N 1
ATOM 1412 C CA . LYS A 1 172 ? -19.881 5.550 21.407 1.00 87.19 172 LYS A CA 1
ATOM 1413 C C . LYS A 1 172 ? -19.177 5.545 22.769 1.00 87.19 172 LYS A C 1
ATOM 1415 O O . LYS A 1 172 ? -18.379 4.645 23.016 1.00 87.19 172 LYS A O 1
ATOM 1420 N N . GLN A 1 173 ? -19.415 6.529 23.638 1.00 88.50 173 GLN A N 1
ATOM 1421 C CA . GLN A 1 173 ? -18.794 6.550 24.970 1.00 88.50 173 GLN A CA 1
ATOM 1422 C C . GLN A 1 173 ? -19.394 5.483 25.883 1.00 88.50 173 GLN A C 1
ATOM 1424 O O . GLN A 1 173 ? -18.637 4.726 26.489 1.00 88.50 173 GLN A O 1
ATOM 1429 N N . LYS A 1 174 ? -20.728 5.357 25.908 1.00 90.31 174 LYS A N 1
ATOM 1430 C CA . LYS A 1 174 ? -21.419 4.291 26.653 1.00 90.31 174 LYS A CA 1
ATOM 1431 C C . LYS A 1 174 ? -20.942 2.904 26.212 1.00 90.31 174 LYS A C 1
ATOM 1433 O O . LYS A 1 174 ? -20.587 2.086 27.053 1.00 90.31 174 LYS A O 1
ATOM 1438 N N . LEU A 1 175 ? -20.804 2.683 24.902 1.00 89.00 175 LEU A N 1
ATOM 1439 C CA . LEU A 1 175 ? -20.277 1.437 24.342 1.00 89.00 175 LEU A CA 1
ATOM 1440 C C . LEU A 1 175 ? -18.839 1.138 24.761 1.00 89.00 175 LEU A C 1
ATOM 1442 O O . LEU A 1 175 ? -18.515 -0.013 25.028 1.00 89.00 175 LEU A O 1
ATOM 1446 N N . LYS A 1 176 ? -17.966 2.148 24.834 1.00 83.88 176 LYS A N 1
ATOM 1447 C CA . LYS A 1 176 ? -16.583 1.952 25.294 1.00 83.88 176 LYS A CA 1
ATOM 1448 C C . LYS A 1 176 ? -16.514 1.507 26.752 1.00 83.88 176 LYS A C 1
ATOM 1450 O O . LYS A 1 176 ? -15.707 0.637 27.069 1.00 83.88 176 LYS A O 1
ATOM 1455 N N . VAL A 1 177 ? -17.330 2.116 27.611 1.00 87.75 177 VAL A N 1
ATOM 1456 C CA . VAL A 1 177 ? -17.414 1.760 29.033 1.00 87.75 177 VAL A CA 1
ATOM 1457 C C . VAL A 1 177 ? -17.973 0.348 29.176 1.00 87.75 177 VAL A C 1
ATOM 1459 O O . VAL A 1 177 ? -17.291 -0.515 29.718 1.00 87.75 177 VAL A O 1
ATOM 1462 N N . TRP A 1 178 ? -19.126 0.080 28.563 1.00 90.56 178 TRP A N 1
ATOM 1463 C CA . TRP A 1 178 ? -19.764 -1.235 28.583 1.00 90.56 178 TRP A CA 1
ATOM 1464 C C . TRP A 1 178 ? -18.857 -2.345 28.042 1.00 90.56 178 TRP A C 1
ATOM 1466 O O . TRP A 1 178 ? -18.727 -3.397 28.656 1.00 90.56 178 TRP A O 1
ATOM 1476 N N . ASN A 1 179 ? -18.157 -2.105 26.929 1.00 85.56 179 ASN A N 1
ATOM 1477 C CA . ASN A 1 179 ? -17.231 -3.084 26.364 1.00 85.56 179 ASN A CA 1
ATOM 1478 C C . ASN A 1 179 ? -16.086 -3.417 27.333 1.00 85.56 179 ASN A C 1
ATOM 1480 O O . ASN A 1 179 ? -15.675 -4.569 27.428 1.00 85.56 179 ASN A O 1
ATOM 1484 N N . ARG A 1 180 ? -15.582 -2.420 28.070 1.00 82.19 180 ARG A N 1
ATOM 1485 C CA . ARG A 1 180 ? -14.559 -2.633 29.099 1.00 82.19 180 ARG A CA 1
ATOM 1486 C C . ARG A 1 180 ? -15.111 -3.412 30.297 1.00 82.19 180 ARG A C 1
ATOM 1488 O O . ARG A 1 180 ? -14.389 -4.239 30.838 1.00 82.19 180 ARG A O 1
ATOM 1495 N N . GLU A 1 181 ? -16.352 -3.158 30.699 1.00 85.12 181 GLU A N 1
ATOM 1496 C CA . GLU A 1 181 ? -17.001 -3.827 31.835 1.00 85.12 181 GLU A CA 1
ATOM 1497 C C . GLU A 1 181 ? -17.368 -5.285 31.530 1.00 85.12 181 GLU A C 1
ATOM 1499 O O . GLU A 1 181 ? -17.134 -6.156 32.361 1.00 85.12 181 GLU A O 1
ATOM 1504 N N . VAL A 1 182 ? -17.895 -5.566 30.334 1.00 83.31 182 VAL A N 1
ATOM 1505 C CA . VAL A 1 182 ? -18.356 -6.911 29.947 1.00 83.31 182 VAL A CA 1
ATOM 1506 C C . VAL A 1 182 ? -17.218 -7.794 29.437 1.00 83.31 182 VAL A C 1
ATOM 1508 O O . VAL A 1 182 ? -17.190 -8.987 29.727 1.00 83.31 182 VAL A O 1
ATOM 1511 N N . PHE A 1 183 ? -16.273 -7.233 28.678 1.00 76.75 183 PHE A N 1
ATOM 1512 C CA . PHE A 1 183 ? -15.248 -8.018 27.978 1.00 76.75 183 PHE A CA 1
ATOM 1513 C C . PHE A 1 183 ? -13.807 -7.713 28.402 1.00 76.75 183 PHE A C 1
ATOM 1515 O O . PHE A 1 183 ? -12.886 -8.406 27.962 1.00 76.75 183 PHE A O 1
ATOM 1522 N N . GLY A 1 184 ? -13.579 -6.691 29.232 1.00 74.38 184 GLY A N 1
ATOM 1523 C CA . GLY A 1 184 ? -12.235 -6.294 29.652 1.00 74.38 184 GLY A CA 1
ATOM 1524 C C . GLY A 1 184 ? -11.352 -5.817 28.490 1.00 74.38 184 GLY A C 1
ATOM 1525 O O . GLY A 1 184 ? -11.799 -5.123 27.572 1.00 74.38 184 GLY A O 1
ATOM 1526 N N . HIS A 1 185 ? -10.064 -6.173 28.529 1.00 66.31 185 HIS A N 1
ATOM 1527 C CA . HIS A 1 185 ? -9.099 -5.869 27.468 1.00 66.31 185 HIS A CA 1
ATOM 1528 C C . HIS A 1 185 ? -9.182 -6.903 26.334 1.00 66.31 185 HIS A C 1
ATOM 1530 O O . HIS A 1 185 ? -8.404 -7.849 26.254 1.00 66.31 185 HIS A O 1
ATOM 1536 N N . LEU A 1 186 ? -10.127 -6.692 25.417 1.00 61.28 186 LEU A N 1
ATOM 1537 C CA . LEU A 1 186 ? -10.366 -7.549 24.247 1.00 61.28 186 LEU A CA 1
ATOM 1538 C C . LEU A 1 186 ? -9.123 -7.844 23.394 1.00 61.28 186 LEU A C 1
ATOM 1540 O O . LEU A 1 186 ? -9.014 -8.934 22.842 1.00 61.28 186 LEU A O 1
ATOM 1544 N N . GLU A 1 187 ? -8.177 -6.909 23.312 1.00 58.62 187 GLU A N 1
ATOM 1545 C CA . GLU A 1 187 ? -6.917 -7.112 22.585 1.00 58.62 187 GLU A CA 1
ATOM 1546 C C . GLU A 1 187 ? -6.036 -8.195 23.223 1.00 58.62 187 GLU A C 1
ATOM 1548 O O . GLU A 1 187 ? -5.393 -8.969 22.512 1.00 58.62 187 GLU A O 1
ATOM 1553 N N . ASP A 1 188 ? -6.048 -8.309 24.552 1.00 58.28 188 ASP A N 1
ATOM 1554 C CA . ASP A 1 188 ? -5.297 -9.345 25.259 1.00 58.28 188 ASP A CA 1
ATOM 1555 C C . ASP A 1 188 ? -5.960 -10.714 25.072 1.00 58.28 188 ASP A C 1
ATOM 1557 O O . ASP A 1 188 ? -5.273 -11.692 24.774 1.00 58.28 188 ASP A O 1
ATOM 1561 N N . ASN A 1 189 ? -7.296 -10.767 25.115 1.00 59.69 189 ASN A N 1
ATOM 1562 C CA . ASN A 1 189 ? -8.067 -11.986 24.847 1.00 59.69 189 ASN A CA 1
ATOM 1563 C C . ASN A 1 189 ? -7.922 -12.451 23.391 1.00 59.69 189 ASN A C 1
ATOM 1565 O O . ASN A 1 189 ? -7.775 -13.643 23.129 1.00 59.69 189 ASN A O 1
ATOM 1569 N N . LYS A 1 190 ? -7.904 -11.518 22.432 1.00 60.91 190 LYS A N 1
ATOM 1570 C CA . LYS A 1 190 ? -7.687 -11.807 21.009 1.00 60.91 190 LYS A CA 1
ATOM 1571 C C . LYS A 1 190 ? -6.270 -12.315 20.754 1.00 60.91 190 LYS A C 1
ATOM 1573 O O . LYS A 1 190 ? -6.098 -13.280 20.015 1.00 60.91 190 LYS A O 1
ATOM 1578 N N . ARG A 1 191 ? -5.260 -11.709 21.389 1.00 59.69 191 ARG A N 1
ATOM 1579 C CA . ARG A 1 191 ? -3.863 -12.163 21.311 1.00 59.69 191 ARG A CA 1
ATOM 1580 C C . ARG A 1 191 ? -3.685 -13.546 21.939 1.00 59.69 191 ARG A C 1
ATOM 1582 O O . ARG A 1 191 ? -3.037 -14.390 21.331 1.00 59.69 191 ARG A O 1
ATOM 1589 N N . ALA A 1 192 ? -4.298 -13.797 23.095 1.00 64.88 192 ALA A N 1
ATOM 1590 C CA . ALA A 1 192 ? -4.271 -15.101 23.755 1.00 64.88 192 ALA A CA 1
ATOM 1591 C C . ALA A 1 192 ? -4.975 -16.186 22.922 1.00 64.88 192 ALA A C 1
ATOM 1593 O O . ALA A 1 192 ? -4.429 -17.272 22.742 1.00 64.88 192 ALA A O 1
ATOM 1594 N N . ALA A 1 193 ? -6.141 -15.883 22.342 1.00 63.75 193 ALA A N 1
ATOM 1595 C CA . ALA A 1 193 ? -6.856 -16.804 21.460 1.00 63.75 193 ALA A CA 1
ATOM 1596 C C . ALA A 1 193 ? -6.059 -17.113 20.180 1.00 63.75 193 ALA A C 1
ATOM 1598 O O . ALA A 1 193 ? -5.977 -18.267 19.768 1.00 63.75 193 ALA A O 1
ATOM 1599 N N . LEU A 1 194 ? -5.417 -16.107 19.574 1.00 64.94 194 LEU A N 1
ATOM 1600 C CA . LEU A 1 194 ? -4.540 -16.308 18.415 1.00 64.94 194 LEU A CA 1
ATOM 1601 C C . LEU A 1 194 ? -3.315 -17.166 18.763 1.00 64.94 194 LEU A C 1
ATOM 1603 O O . LEU A 1 194 ? -2.979 -18.063 17.995 1.00 64.94 194 LEU A O 1
ATOM 1607 N N . GLN A 1 195 ? -2.700 -16.951 19.931 1.00 70.12 195 GLN A N 1
ATOM 1608 C CA . GLN A 1 195 ? -1.604 -17.7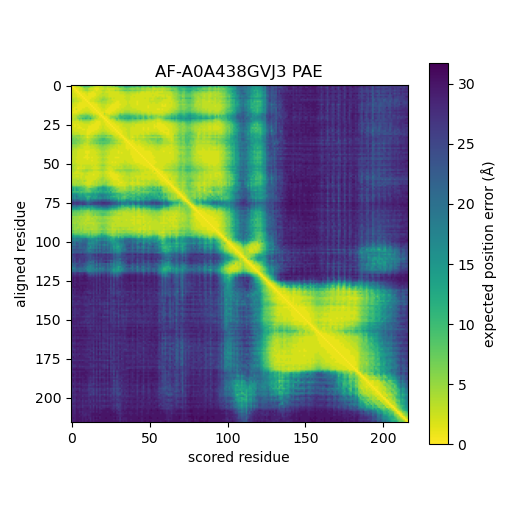94 20.427 1.00 70.12 195 GLN A CA 1
ATOM 1609 C C . GLN A 1 195 ? -2.050 -19.239 20.679 1.00 70.12 195 GLN A C 1
ATOM 1611 O O . GLN A 1 195 ? -1.321 -20.169 20.347 1.00 70.12 195 GLN A O 1
ATOM 1616 N N . GLN A 1 196 ? -3.247 -19.453 21.230 1.00 66.88 196 GLN A N 1
ATOM 1617 C CA . GLN A 1 196 ? -3.799 -20.797 21.420 1.00 66.88 196 GLN A CA 1
ATOM 1618 C C . GLN A 1 196 ? -4.069 -21.501 20.088 1.00 66.88 196 GLN A C 1
ATOM 1620 O O . GLN A 1 196 ? -3.741 -22.675 19.950 1.00 66.88 196 GLN A O 1
ATOM 1625 N N . VAL A 1 197 ? -4.618 -20.799 19.093 1.00 65.31 197 VAL A N 1
ATOM 1626 C CA . VAL A 1 197 ? -4.822 -21.350 17.743 1.00 65.31 197 VAL A CA 1
ATOM 1627 C C . VAL A 1 197 ? -3.484 -21.690 17.079 1.00 65.31 197 VAL A C 1
ATOM 1629 O O . VAL A 1 197 ? -3.371 -22.725 16.425 1.00 65.31 197 VAL A O 1
ATOM 1632 N N . GLU A 1 198 ? -2.453 -20.868 17.278 1.00 67.19 198 GLU A N 1
ATOM 1633 C CA . GLU A 1 198 ? -1.100 -21.136 16.785 1.00 67.19 198 GLU A CA 1
ATOM 1634 C C . GLU A 1 198 ? -0.474 -22.369 17.458 1.00 67.19 198 GLU A C 1
ATOM 1636 O O . GLU A 1 198 ? 0.021 -23.259 16.765 1.00 67.19 198 GLU A O 1
ATOM 1641 N N . LEU A 1 199 ? -0.584 -22.483 18.787 1.00 69.38 199 LEU A N 1
ATOM 1642 C CA . LEU A 1 199 ? -0.163 -23.661 19.556 1.00 69.38 199 LEU A CA 1
ATOM 1643 C C . LEU A 1 199 ? -0.894 -24.930 19.109 1.00 69.38 199 LEU A C 1
ATOM 1645 O O . LEU A 1 199 ? -0.258 -25.952 18.860 1.00 69.38 199 LEU A O 1
ATOM 1649 N N . LEU A 1 200 ? -2.219 -24.875 18.966 1.00 62.22 200 LEU A N 1
ATOM 1650 C CA . LEU A 1 200 ? -3.020 -26.004 18.494 1.00 62.22 200 LEU A CA 1
ATOM 1651 C C . LEU A 1 200 ? -2.631 -26.399 17.067 1.00 62.22 200 LEU A C 1
ATOM 1653 O O . LEU A 1 200 ? -2.476 -27.585 16.795 1.00 62.22 200 LEU A O 1
ATOM 1657 N N . GLY A 1 201 ? -2.392 -25.432 16.177 1.00 57.56 201 GLY A N 1
ATOM 1658 C CA . GLY A 1 201 ? -1.896 -25.692 14.824 1.00 57.56 201 GLY A CA 1
ATOM 1659 C C . GLY A 1 201 ? -0.507 -26.344 14.801 1.00 57.56 201 GLY A C 1
ATOM 1660 O O . GLY A 1 201 ? -0.246 -27.208 13.962 1.00 57.56 201 GLY A O 1
ATOM 1661 N N . MET A 1 202 ? 0.381 -25.983 15.734 1.00 60.69 202 MET A N 1
ATOM 1662 C CA . MET A 1 202 ? 1.675 -26.654 15.910 1.00 60.69 202 MET A CA 1
ATOM 1663 C C . MET A 1 202 ? 1.503 -28.092 16.416 1.00 60.69 202 MET A C 1
ATOM 1665 O O . MET A 1 202 ? 2.105 -29.005 15.855 1.00 60.69 202 MET A O 1
ATOM 1669 N N . VAL A 1 203 ? 0.654 -28.311 17.425 1.00 61.94 203 VAL A N 1
ATOM 1670 C CA . VAL A 1 203 ? 0.360 -29.647 17.978 1.00 61.94 203 VAL A CA 1
ATOM 1671 C C . VAL A 1 203 ? -0.261 -30.563 16.921 1.00 61.94 203 VAL A C 1
ATOM 1673 O O . VAL A 1 203 ? 0.137 -31.720 16.804 1.00 61.94 203 VAL A O 1
ATOM 1676 N N . TRP A 1 204 ? -1.191 -30.050 16.114 1.00 51.44 204 TRP A N 1
ATOM 1677 C CA . TRP A 1 204 ? -1.782 -30.790 14.997 1.00 51.44 204 TRP A CA 1
ATOM 1678 C C . TRP A 1 204 ? -0.737 -31.183 13.949 1.00 51.44 204 TRP A C 1
ATOM 1680 O O . TRP A 1 204 ? -0.653 -32.358 13.604 1.00 51.44 204 TRP A O 1
ATOM 1690 N N . LYS A 1 205 ? 0.137 -30.260 13.520 1.00 57.06 205 LYS A N 1
ATOM 1691 C CA . LYS A 1 205 ? 1.239 -30.588 12.594 1.00 57.06 205 LYS A CA 1
ATOM 1692 C C . LYS A 1 205 ? 2.196 -31.640 13.150 1.00 57.06 205 LYS A C 1
ATOM 1694 O O . LYS A 1 205 ? 2.630 -32.512 12.409 1.00 57.06 205 LYS A O 1
ATOM 1699 N N . VAL A 1 206 ? 2.531 -31.580 14.439 1.00 57.50 206 VAL A N 1
ATOM 1700 C CA . VAL A 1 206 ? 3.384 -32.597 15.080 1.00 57.50 206 VAL A CA 1
ATOM 1701 C C . VAL A 1 206 ? 2.697 -33.968 15.087 1.00 57.50 206 VAL A C 1
ATOM 1703 O O . VAL A 1 206 ? 3.355 -34.980 14.851 1.00 57.50 206 VAL A O 1
ATOM 1706 N N . ASN A 1 207 ? 1.381 -34.006 15.308 1.00 51.38 207 ASN A N 1
ATOM 1707 C CA . ASN A 1 207 ? 0.607 -35.248 15.329 1.00 51.38 207 ASN A CA 1
ATOM 1708 C C . ASN A 1 207 ? 0.362 -35.846 13.933 1.00 51.38 207 ASN A C 1
ATOM 1710 O O . ASN A 1 207 ? 0.292 -37.066 13.820 1.00 51.38 207 ASN A O 1
ATOM 1714 N N . GLU A 1 208 ? 0.275 -35.036 12.875 1.00 52.91 208 GLU A N 1
ATOM 1715 C CA . GLU A 1 208 ? 0.164 -35.538 11.495 1.00 52.91 208 GLU A CA 1
ATOM 1716 C C . GLU A 1 208 ? 1.506 -36.021 10.922 1.00 52.91 208 GLU A C 1
ATOM 1718 O O . GLU A 1 208 ? 1.536 -36.961 10.133 1.00 52.91 208 GLU A O 1
ATOM 1723 N N . VAL A 1 209 ? 2.630 -35.431 11.347 1.00 51.44 209 VAL A N 1
ATOM 1724 C CA . VAL A 1 209 ? 3.976 -35.818 10.877 1.00 51.44 209 VAL A CA 1
ATOM 1725 C C . VAL A 1 209 ? 4.506 -37.082 11.583 1.00 51.44 209 VAL A C 1
ATOM 1727 O O . VAL A 1 209 ? 5.395 -37.748 11.056 1.00 51.44 209 VAL A O 1
ATOM 1730 N N . CYS A 1 210 ? 3.942 -37.479 12.732 1.00 44.56 210 CYS A N 1
ATOM 1731 C CA . CYS A 1 210 ? 4.397 -38.645 13.504 1.00 44.56 210 CYS A CA 1
ATOM 1732 C C . CYS A 1 210 ? 3.238 -39.575 13.927 1.00 44.56 210 CYS A C 1
ATOM 1734 O O . CYS A 1 210 ? 2.801 -39.516 15.079 1.00 44.56 210 CYS A O 1
ATOM 1736 N N . PRO A 1 211 ? 2.800 -40.519 13.068 1.00 42.81 211 PRO A N 1
ATOM 1737 C CA . PRO A 1 211 ? 1.695 -41.436 13.378 1.00 42.81 211 PRO A CA 1
ATOM 1738 C C . PRO A 1 211 ? 1.983 -42.467 14.488 1.00 42.81 211 PRO A C 1
ATOM 1740 O O . PRO A 1 211 ? 1.088 -43.208 14.878 1.00 42.81 211 PRO A O 1
ATOM 1743 N N . TRP A 1 212 ? 3.214 -42.553 15.008 1.00 42.22 212 TRP A N 1
ATOM 1744 C CA . TRP A 1 212 ? 3.676 -43.726 15.770 1.00 42.22 212 TRP A CA 1
ATOM 1745 C C . TRP A 1 212 ? 3.836 -43.531 17.285 1.00 42.22 212 TRP A C 1
ATOM 1747 O O . TRP A 1 212 ? 4.277 -44.449 17.966 1.00 42.22 212 TRP A O 1
ATOM 1757 N N . LYS A 1 213 ? 3.473 -42.377 17.864 1.00 45.16 213 LYS A N 1
ATOM 1758 C CA . LYS A 1 213 ? 3.572 -42.155 19.327 1.00 45.16 213 LYS A CA 1
ATOM 1759 C C . LYS A 1 213 ? 2.228 -42.225 20.052 1.00 45.16 213 LYS A C 1
ATOM 1761 O O . LYS A 1 213 ? 1.878 -41.341 20.831 1.00 45.16 213 LYS A O 1
ATOM 1766 N N . ARG A 1 214 ? 1.478 -43.303 19.829 1.00 46.28 214 ARG A N 1
ATOM 1767 C CA . ARG A 1 214 ? 0.380 -43.697 20.723 1.00 46.28 214 ARG A CA 1
ATOM 1768 C C . ARG A 1 214 ? 0.287 -45.222 20.827 1.00 46.28 214 ARG A C 1
ATOM 1770 O O . ARG A 1 214 ? -0.662 -45.808 20.332 1.00 46.28 214 ARG A O 1
ATOM 1777 N N . GLN A 1 215 ? 1.300 -45.837 21.440 1.00 43.88 215 GLN A N 1
ATOM 1778 C CA . GLN A 1 215 ? 1.225 -47.120 22.160 1.00 43.88 215 GLN A CA 1
ATOM 1779 C C . GLN A 1 215 ? 2.598 -47.449 22.774 1.00 43.88 215 GLN A C 1
ATOM 1781 O O . GLN A 1 215 ? 3.498 -47.905 22.076 1.00 43.88 215 GLN A O 1
ATOM 1786 N N . SER A 1 216 ? 2.739 -47.180 24.073 1.00 39.00 216 SER A N 1
ATOM 1787 C CA . SER A 1 216 ? 3.562 -47.924 25.041 1.00 39.00 216 SER A CA 1
ATOM 1788 C C . SER A 1 216 ? 3.244 -47.404 26.435 1.00 39.00 216 SER A C 1
ATOM 1790 O O . SER A 1 216 ? 3.420 -46.174 26.615 1.00 39.00 216 SER A O 1
#

Mean predicted aligned error: 18.0 Å

Foldseek 3Di:
DDFPDWDDDPFKIKTWDADPPPRAIEMEIEGRADQDPVVNVSVLVVLVVVVVVDVHHYDYDYCNNADQDCVVDPDSDDDDPRNVVVVVSCVVSVHDCPQVPFDWDFADDLDDPDTDIDGDRDDDPPDPPPDDDDPCCVVDPCSVVVLVVLLVVDDDDDDPVVNVVVSVVVSSVVCVVVCCVPPNPVVVVVVVVSVVSVVVSVVVVVCVVDVPPPDD

Secondary structure (DSSP, 8-state):
-EEEEEEE-SSEEEEEEE-TTT--EEEEEEEE--SSHHHHHHHHHHHHHHHHH--S-EEEEEE-S--SSGGGSSS--PPPHHHHHHHHHHHHTT---TTTTEEEEEPP-SS-SSPPEEEEE-----S--PPPPPGGGGGSTTHHHHHHHHHHH----S-HHHHHHHHHHHHHHHHHHHHHHHHS-HHHHHHHHHHHHHHHHHHHHHHHH-TT-S--

Organism: Vitis vinifera (NCBI:txid29760)

pLDDT: mean 76.54, std 15.2, range [39.0, 95.25]

InterPro domains:
  IPR036691 Endonuclease/exonuclease/phosphatase superfamily [G3DSA:3.60.10.10] (2-120)
  IPR036691 Endonuclease/exonuclease/phosphatase superfamily [SSF56219] (4-120)

Solvent-accessible surface area (backbone atoms only — not comparable to full-atom values): 13105 Å² total; per-residue (Å²): 112,44,80,76,48,74,49,83,54,97,38,35,45,33,38,33,35,32,36,75,89,81,62,52,59,36,34,42,32,43,37,53,40,47,89,49,72,75,58,35,53,54,45,52,52,51,54,51,50,51,54,73,76,46,87,54,61,72,46,77,48,72,48,58,77,67,57,76,50,60,85,77,41,98,64,82,60,80,88,48,72,65,25,54,51,51,46,47,51,34,56,76,71,70,56,74,81,85,60,86,34,54,44,78,41,81,44,85,52,91,88,50,95,59,68,50,73,42,75,45,78,44,71,87,71,91,58,80,77,77,88,77,85,60,77,67,54,77,71,43,88,64,41,71,58,52,53,52,49,53,60,67,69,58,82,69,83,75,54,74,68,55,30,52,53,52,50,52,56,51,50,53,51,54,49,54,53,51,45,41,73,78,61,46,64,53,69,58,55,51,51,52,50,51,49,50,53,51,51,52,51,50,53,50,53,54,51,71,76,45,85,77,85,84,81,133

Radius of gyration: 25.9 Å; Cα contacts (8 Å, |Δi|>4): 203; chains: 1; bounding box: 59×69×57 Å